Protein AF-A0A9D2R6B0-F1 (afdb_monomer)

InterPro domains:
  IPR007344 GrpB/Dephospho-CoA kinase [PF04229] (3-164)
  IPR007344 GrpB/Dephospho-CoA kinase [PTHR34822] (2-173)
  IPR043519 Nucleotidyltransferase superfamily [G3DSA:3.30.460.10] (1-171)
  IPR043519 Nucleotidyltransferase superfamily [SSF81301] (5-169)
  IPR058598 Glycine zipper-like domain [PF26273] (179-221)

Sequence (227 aa):
MRTIEVVDYRPEWEKMFQEEAKKIQKILGKNCIAIYHIGSTSVKGLAAKPIIDIMPVVRDISLVDAHDPEFRALGYDCRGEFGIPGRRFYAKGGDERTHHIHIFEKSNAAAVNRHLAVRDYLRSHPDTAREYAELKKQLAARYPHDNDGYCDGKEAYMKELEQKALKWQEEQDAQGTILSLGVCLGLCIGAALGMLFDNLAFWLTLGIALGVCFGLGFKRRPPKSGQ

Structure (mmCIF, N/CA/C/O backbone):
data_AF-A0A9D2R6B0-F1
#
_entry.id   AF-A0A9D2R6B0-F1
#
loop_
_atom_site.group_PDB
_atom_site.id
_atom_site.type_symbol
_atom_site.label_atom_id
_atom_site.label_alt_id
_atom_site.label_comp_id
_atom_site.label_asym_id
_atom_site.label_entity_id
_atom_site.label_seq_id
_atom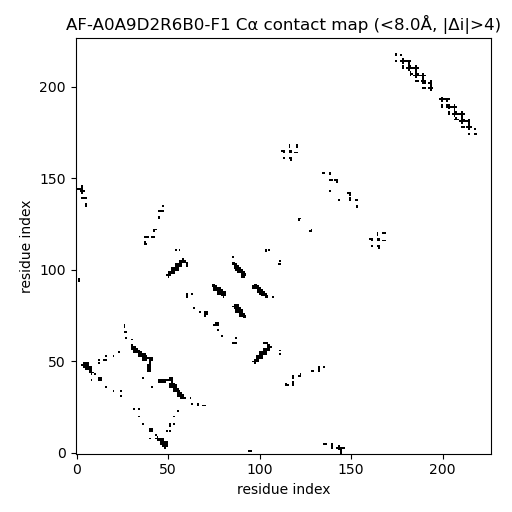_site.pdbx_PDB_ins_code
_atom_site.Cartn_x
_atom_site.Cartn_y
_atom_site.Cartn_z
_atom_site.occupancy
_atom_site.B_iso_or_equiv
_atom_site.auth_seq_id
_atom_site.auth_comp_id
_atom_site.auth_asym_id
_atom_site.auth_atom_id
_atom_site.pdbx_PDB_model_num
ATOM 1 N N . MET A 1 1 ? 12.334 -2.278 -24.811 1.00 63.62 1 MET A N 1
ATOM 2 C CA . MET A 1 1 ? 11.752 -1.047 -24.231 1.00 63.62 1 MET A CA 1
ATOM 3 C C . MET A 1 1 ? 10.384 -1.414 -23.683 1.00 63.62 1 MET A C 1
ATOM 5 O O . MET A 1 1 ? 9.634 -2.073 -24.390 1.00 63.62 1 MET A O 1
ATOM 9 N N . ARG A 1 2 ? 10.097 -1.107 -22.417 1.00 79.50 2 ARG A N 1
ATOM 10 C CA . ARG A 1 2 ? 8.870 -1.555 -21.745 1.00 79.50 2 ARG A CA 1
ATOM 11 C C . ARG A 1 2 ? 7.689 -0.660 -22.131 1.00 79.50 2 ARG A C 1
ATOM 13 O O . ARG A 1 2 ? 7.820 0.557 -22.060 1.00 79.50 2 ARG A O 1
ATOM 20 N N . THR A 1 3 ? 6.544 -1.250 -22.465 1.00 86.12 3 THR A N 1
ATOM 21 C CA . THR A 1 3 ? 5.301 -0.495 -22.688 1.00 86.12 3 THR A CA 1
ATOM 22 C C . THR A 1 3 ? 4.558 -0.258 -21.373 1.00 86.12 3 THR A C 1
ATOM 24 O O . THR A 1 3 ? 4.492 -1.135 -20.507 1.00 86.12 3 THR A O 1
ATOM 27 N N . ILE A 1 4 ? 4.006 0.939 -21.202 1.00 90.50 4 ILE A N 1
ATOM 28 C CA . ILE A 1 4 ? 3.126 1.289 -20.094 1.00 90.50 4 ILE A CA 1
ATOM 29 C C . ILE A 1 4 ? 1.701 0.988 -20.515 1.00 90.50 4 ILE A C 1
ATOM 31 O O . ILE A 1 4 ? 1.108 1.700 -21.315 1.00 90.50 4 ILE A O 1
ATOM 35 N N . GLU A 1 5 ? 1.152 -0.069 -19.935 1.00 92.19 5 GLU A N 1
ATOM 36 C CA . GLU A 1 5 ? -0.224 -0.474 -20.166 1.00 92.19 5 GLU A CA 1
ATOM 37 C C . GLU A 1 5 ? -1.040 -0.288 -18.887 1.00 92.19 5 GLU A C 1
ATOM 39 O O . GLU A 1 5 ? -0.624 -0.696 -17.797 1.00 92.19 5 GLU A O 1
ATOM 44 N N . VAL A 1 6 ? -2.204 0.344 -19.026 1.00 96.19 6 VAL A N 1
ATOM 45 C CA . VAL A 1 6 ? -3.208 0.474 -17.970 1.00 96.19 6 VAL A CA 1
ATOM 46 C C . VAL A 1 6 ? -4.428 -0.309 -18.421 1.00 96.19 6 VAL A C 1
ATOM 48 O O . VAL A 1 6 ? -5.089 0.067 -19.384 1.00 96.19 6 VAL A O 1
ATOM 51 N N . VAL A 1 7 ? -4.708 -1.400 -17.717 1.00 97.06 7 VAL A N 1
ATOM 52 C CA . VAL A 1 7 ? -5.808 -2.315 -18.028 1.00 97.06 7 VAL A CA 1
ATOM 53 C C . VAL A 1 7 ? -6.946 -2.119 -17.040 1.00 97.06 7 VAL A C 1
ATOM 55 O O . VAL A 1 7 ? -6.731 -1.647 -15.918 1.00 97.06 7 VAL A O 1
ATOM 58 N N . ASP A 1 8 ? -8.156 -2.495 -17.443 1.00 98.00 8 ASP A N 1
ATOM 59 C CA . ASP A 1 8 ? -9.297 -2.518 -16.533 1.00 98.00 8 ASP A CA 1
ATOM 60 C C . ASP A 1 8 ? -9.064 -3.491 -15.371 1.00 98.00 8 ASP A C 1
ATOM 62 O O . ASP A 1 8 ? -8.210 -4.382 -15.431 1.00 98.00 8 ASP A O 1
ATOM 66 N N . TYR A 1 9 ? -9.808 -3.281 -14.284 1.00 97.88 9 TYR A N 1
ATOM 67 C CA . TYR A 1 9 ? -9.656 -4.071 -13.070 1.00 97.88 9 TYR A CA 1
ATOM 68 C C . TYR A 1 9 ? -9.830 -5.568 -13.339 1.00 97.88 9 TYR A C 1
ATOM 70 O O . TYR A 1 9 ? -10.790 -5.990 -13.984 1.00 97.88 9 TYR A O 1
ATOM 78 N N . ARG A 1 10 ? -8.921 -6.364 -12.774 1.00 98.19 10 ARG A N 1
ATOM 79 C CA . ARG A 1 10 ? -8.927 -7.823 -12.870 1.00 98.19 10 ARG A CA 1
ATOM 80 C C . ARG A 1 10 ? -9.117 -8.436 -11.479 1.00 98.19 10 ARG A C 1
ATOM 82 O O . ARG A 1 10 ? -8.293 -8.169 -10.599 1.00 98.19 10 ARG A O 1
ATOM 89 N N . PRO A 1 11 ? -10.169 -9.243 -11.237 1.00 97.00 11 PRO A N 1
ATOM 90 C CA . PRO A 1 11 ? -10.408 -9.850 -9.925 1.00 97.00 11 PRO A CA 1
ATOM 91 C C . PRO A 1 11 ? -9.281 -10.802 -9.496 1.00 97.00 11 PRO A C 1
ATOM 93 O O . PRO A 1 11 ? -9.061 -11.004 -8.301 1.00 97.00 11 PRO A O 1
ATOM 96 N N . GLU A 1 12 ? -8.508 -11.337 -10.444 1.00 98.00 12 GLU A N 1
ATOM 97 C CA . GLU A 1 12 ? -7.359 -12.205 -10.179 1.00 98.00 12 GLU A CA 1
ATOM 98 C C . GLU A 1 12 ? -6.265 -11.502 -9.366 1.00 98.00 12 GLU A C 1
ATOM 100 O O . GLU A 1 12 ? -5.511 -12.175 -8.664 1.00 98.00 12 GLU A O 1
ATOM 105 N N . TRP A 1 13 ? -6.193 -10.164 -9.391 1.00 98.50 13 TRP A N 1
ATOM 106 C CA . TRP A 1 13 ? -5.220 -9.400 -8.604 1.00 98.50 13 TRP A CA 1
ATOM 107 C C . TRP A 1 13 ? -5.344 -9.645 -7.102 1.00 98.50 13 TRP A C 1
ATOM 109 O O . TRP A 1 13 ? -4.329 -9.682 -6.408 1.00 98.50 13 TRP A O 1
ATOM 119 N N . GLU A 1 14 ? -6.563 -9.863 -6.599 1.00 98.00 14 GLU A N 1
ATOM 120 C CA . GLU A 1 14 ? -6.778 -10.204 -5.191 1.00 98.00 14 GLU A CA 1
ATOM 121 C C . GLU A 1 14 ? -6.153 -11.570 -4.878 1.00 98.00 14 GLU A C 1
ATOM 123 O O . GLU A 1 14 ? -5.419 -11.711 -3.902 1.00 98.00 14 GLU A O 1
ATOM 128 N N . LYS A 1 15 ? -6.344 -12.563 -5.754 1.00 98.06 15 LYS A N 1
ATOM 129 C CA . LYS A 1 15 ? -5.736 -13.892 -5.603 1.00 98.06 15 LYS A CA 1
ATOM 130 C C . LYS A 1 15 ? -4.207 -13.839 -5.702 1.00 98.06 15 LYS A C 1
ATOM 132 O O . LYS A 1 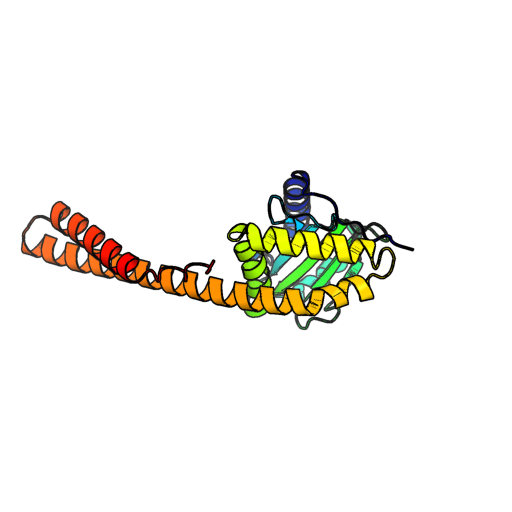15 ? -3.537 -14.422 -4.853 1.00 98.06 15 LYS A O 1
ATOM 137 N N . MET A 1 16 ? -3.663 -13.104 -6.675 1.00 98.25 16 MET A N 1
ATOM 138 C CA . MET A 1 16 ? -2.215 -12.908 -6.836 1.00 98.25 16 MET A CA 1
ATOM 139 C C . MET A 1 16 ? -1.591 -12.286 -5.582 1.00 98.25 16 MET A C 1
ATOM 141 O O . MET A 1 16 ? -0.578 -12.779 -5.088 1.00 98.25 16 MET A O 1
ATOM 145 N N . PHE A 1 17 ? -2.231 -11.254 -5.019 1.00 98.75 17 PHE A N 1
ATOM 146 C CA . PHE A 1 17 ? -1.818 -10.668 -3.745 1.00 98.75 17 PHE A CA 1
ATOM 147 C C . PHE A 1 17 ? -1.805 -11.708 -2.620 1.00 98.75 17 PHE A C 1
ATOM 149 O O . PHE A 1 17 ? -0.798 -11.836 -1.931 1.00 98.75 17 PHE A O 1
ATOM 156 N N . GLN A 1 18 ? -2.891 -12.466 -2.437 1.00 98.62 18 GLN A N 1
ATOM 157 C CA . GLN A 1 18 ? -2.991 -13.441 -1.344 1.00 98.62 18 GLN A CA 1
ATOM 158 C C . GLN A 1 18 ? -1.936 -14.551 -1.452 1.00 98.62 18 GLN A C 1
ATOM 160 O O . GLN A 1 18 ? -1.367 -14.977 -0.445 1.00 98.62 18 GLN A O 1
ATOM 165 N N . GLU A 1 19 ? -1.665 -15.035 -2.663 1.00 98.44 19 GLU A N 1
ATOM 166 C CA . GLU A 1 19 ? -0.642 -16.053 -2.911 1.00 98.44 19 GLU A CA 1
ATOM 167 C C . GLU A 1 19 ? 0.765 -15.533 -2.620 1.00 98.44 19 GLU A C 1
ATOM 169 O O . GLU A 1 19 ? 1.557 -16.223 -1.973 1.00 98.44 19 GLU A O 1
ATOM 174 N N . GLU A 1 20 ? 1.078 -14.314 -3.056 1.00 98.56 20 GLU A N 1
ATOM 175 C CA . GLU A 1 20 ? 2.399 -13.732 -2.850 1.00 98.56 20 GLU A CA 1
ATOM 176 C C . GLU A 1 20 ? 2.603 -13.291 -1.390 1.00 98.56 20 GLU A C 1
ATOM 178 O O . GLU A 1 20 ? 3.657 -13.558 -0.809 1.00 98.56 20 GLU A O 1
ATOM 183 N N . ALA A 1 21 ? 1.573 -12.739 -0.740 1.00 98.69 21 ALA A N 1
ATOM 184 C CA . ALA A 1 21 ? 1.590 -12.373 0.677 1.00 98.69 21 ALA A CA 1
ATOM 185 C C . ALA A 1 21 ? 1.924 -13.572 1.580 1.00 98.69 21 ALA A C 1
ATOM 187 O O . ALA A 1 21 ? 2.713 -13.432 2.513 1.00 98.69 21 ALA A O 1
ATOM 188 N N . LYS A 1 22 ? 1.408 -14.774 1.278 1.00 98.75 22 LYS A N 1
ATOM 189 C CA . LYS A 1 22 ? 1.757 -16.004 2.017 1.00 98.75 22 LYS A CA 1
ATOM 190 C C . LYS A 1 22 ? 3.246 -16.342 1.923 1.00 98.75 22 LYS A C 1
ATOM 192 O O . LYS A 1 22 ? 3.844 -16.749 2.919 1.00 98.75 22 LYS A O 1
ATOM 197 N N . LYS A 1 23 ? 3.857 -16.169 0.747 1.00 98.69 23 LYS A N 1
ATOM 198 C CA . LYS A 1 23 ? 5.295 -16.419 0.546 1.00 98.69 23 LYS A CA 1
ATOM 199 C C . LYS A 1 23 ? 6.134 -15.401 1.318 1.00 98.69 23 LYS A C 1
ATOM 201 O O . LYS A 1 23 ? 7.058 -15.790 2.025 1.00 98.69 23 LYS A O 1
ATOM 206 N N . ILE A 1 24 ? 5.755 -14.125 1.249 1.00 98.69 24 ILE A N 1
ATOM 207 C CA . ILE A 1 24 ? 6.423 -13.029 1.964 1.00 98.69 24 ILE A CA 1
ATOM 208 C C . ILE A 1 24 ? 6.326 -13.228 3.483 1.00 98.69 24 ILE A C 1
ATOM 210 O O . ILE A 1 24 ? 7.330 -13.129 4.185 1.00 98.69 24 ILE A O 1
ATOM 214 N N . GLN A 1 25 ? 5.144 -13.587 3.993 1.00 98.62 25 GLN A N 1
ATOM 215 C CA . GLN A 1 25 ? 4.932 -13.893 5.410 1.00 98.62 25 GLN A CA 1
ATOM 216 C C . GLN A 1 25 ? 5.814 -15.055 5.882 1.00 98.62 25 GLN A C 1
ATOM 218 O O . GLN A 1 25 ? 6.321 -15.019 7.002 1.00 98.62 25 GLN A O 1
ATOM 223 N N . LYS A 1 26 ? 6.001 -16.084 5.045 1.00 98.62 26 LYS A N 1
ATOM 224 C CA . LYS A 1 26 ? 6.869 -17.223 5.366 1.00 98.62 26 LYS A CA 1
ATOM 225 C C . LYS A 1 26 ? 8.333 -16.799 5.495 1.00 98.62 26 LYS A C 1
ATOM 227 O O . LYS A 1 26 ? 8.994 -17.268 6.413 1.00 98.62 26 LYS A O 1
ATOM 232 N N . ILE A 1 27 ? 8.810 -15.923 4.609 1.00 98.56 27 ILE A N 1
ATOM 233 C CA . ILE A 1 27 ? 10.185 -15.404 4.641 1.00 98.56 27 ILE A CA 1
ATOM 234 C C . ILE A 1 27 ? 10.402 -14.531 5.879 1.00 98.56 27 ILE A C 1
ATOM 236 O O . ILE A 1 27 ? 11.298 -14.790 6.668 1.00 98.56 27 ILE A O 1
ATOM 240 N N . LEU A 1 28 ? 9.540 -13.533 6.089 1.00 98.44 28 LEU A N 1
ATOM 241 C CA . LEU A 1 28 ? 9.700 -12.562 7.177 1.00 98.44 28 LEU A CA 1
ATOM 242 C C . LEU A 1 28 ? 9.356 -13.132 8.567 1.00 98.44 28 LEU A C 1
ATOM 244 O O . LEU A 1 28 ? 9.662 -12.520 9.594 1.00 98.44 28 LEU A O 1
ATOM 248 N N . GLY A 1 29 ? 8.678 -14.281 8.623 1.00 98.19 29 GLY A N 1
ATOM 249 C CA . GLY A 1 29 ? 8.393 -15.020 9.849 1.00 98.19 29 GLY A CA 1
ATOM 250 C C . GLY A 1 29 ? 7.745 -14.163 10.941 1.00 98.19 29 GLY A C 1
ATOM 251 O O . GLY A 1 29 ? 6.758 -13.464 10.713 1.00 98.19 29 GLY A O 1
ATOM 252 N N . LYS A 1 30 ? 8.309 -14.217 12.156 1.00 97.88 30 LYS A N 1
ATOM 253 C CA . LYS A 1 30 ? 7.802 -13.485 13.335 1.00 97.88 30 LYS A CA 1
ATOM 254 C C . LYS A 1 30 ? 8.012 -11.968 13.256 1.00 97.88 30 LYS A C 1
ATOM 256 O O . LYS A 1 30 ? 7.359 -11.231 14.006 1.00 97.88 30 LYS A O 1
ATOM 261 N N . ASN A 1 31 ? 8.921 -11.510 12.391 1.00 98.56 31 ASN A N 1
ATOM 262 C CA . ASN A 1 31 ? 9.193 -10.089 12.211 1.00 98.56 31 ASN A CA 1
ATOM 263 C C . ASN A 1 31 ? 8.038 -9.389 11.476 1.00 98.56 31 ASN A C 1
ATOM 265 O O . ASN A 1 31 ? 7.768 -8.221 11.737 1.00 98.56 31 ASN A O 1
ATOM 269 N N . CYS A 1 32 ? 7.304 -10.101 10.617 1.00 98.50 32 CYS A N 1
ATOM 270 C CA . CYS A 1 32 ? 6.136 -9.553 9.933 1.00 98.50 32 CYS A CA 1
ATOM 271 C C . CYS A 1 32 ? 4.927 -9.441 10.875 1.00 98.50 32 CYS A C 1
ATOM 273 O O . CYS A 1 32 ? 4.506 -10.419 11.497 1.00 98.50 32 CYS A O 1
ATOM 275 N N . ILE A 1 33 ? 4.379 -8.231 10.981 1.00 98.12 33 ILE A N 1
ATOM 276 C CA . ILE A 1 33 ? 3.212 -7.894 11.805 1.00 98.12 33 ILE A CA 1
ATOM 277 C C . ILE A 1 33 ? 1.932 -7.962 10.975 1.00 98.12 33 ILE A C 1
ATOM 279 O O . ILE A 1 33 ? 0.912 -8.449 11.453 1.00 98.12 33 ILE A O 1
ATOM 283 N N . ALA A 1 34 ? 1.983 -7.434 9.755 1.00 98.38 34 ALA A N 1
ATOM 284 C CA . ALA A 1 34 ? 0.849 -7.352 8.848 1.00 98.38 34 ALA A CA 1
ATOM 285 C C . ALA A 1 34 ? 1.340 -7.260 7.402 1.00 98.38 34 ALA A C 1
ATOM 287 O O . ALA A 1 34 ? 2.450 -6.795 7.151 1.00 98.38 34 ALA A O 1
ATOM 288 N N . ILE A 1 35 ? 0.496 -7.651 6.449 1.00 98.81 35 ILE A N 1
ATOM 289 C CA . ILE A 1 35 ? 0.748 -7.470 5.018 1.00 98.81 35 ILE A CA 1
ATOM 290 C C . ILE A 1 35 ? -0.508 -6.892 4.383 1.00 98.81 35 ILE A C 1
ATOM 292 O O . ILE A 1 35 ? -1.593 -7.459 4.510 1.00 98.81 35 ILE A O 1
ATOM 296 N N . TYR A 1 36 ? -0.356 -5.775 3.680 1.00 98.81 36 TYR A N 1
ATOM 297 C CA . TYR A 1 36 ? -1.462 -5.084 3.033 1.00 98.81 36 TYR A CA 1
ATOM 298 C C . TYR A 1 36 ? -1.328 -5.108 1.516 1.00 98.81 36 TYR A C 1
ATOM 300 O O . TYR A 1 36 ? -0.251 -4.864 0.974 1.00 98.81 36 TYR A O 1
ATOM 308 N N . HIS A 1 37 ? -2.447 -5.335 0.827 1.00 98.75 37 HIS A N 1
ATOM 309 C CA . HIS A 1 37 ? -2.566 -4.998 -0.589 1.00 98.75 37 HIS A CA 1
ATOM 310 C C . HIS A 1 37 ? -2.761 -3.489 -0.673 1.00 98.75 37 HIS A C 1
ATOM 312 O O . HIS A 1 37 ? -3.706 -2.961 -0.071 1.00 98.75 37 HIS A O 1
ATOM 318 N N . ILE A 1 38 ? -1.848 -2.807 -1.359 1.00 98.62 38 ILE A N 1
ATOM 319 C CA . ILE A 1 38 ? -1.880 -1.359 -1.572 1.00 98.62 38 ILE A CA 1
ATOM 320 C C . ILE A 1 38 ? -1.851 -1.053 -3.075 1.00 98.62 38 ILE A C 1
ATOM 322 O O . ILE A 1 38 ? -1.961 -1.947 -3.913 1.00 98.62 38 ILE A O 1
ATOM 326 N N . GLY A 1 39 ? -1.756 0.229 -3.427 1.00 97.31 39 GLY A N 1
ATOM 327 C CA . GLY A 1 39 ? -1.726 0.658 -4.823 1.00 97.31 39 GLY A CA 1
ATOM 328 C C . GLY A 1 39 ? -3.065 0.459 -5.537 1.00 97.31 39 GLY A C 1
ATOM 329 O O . GLY A 1 39 ? -4.076 0.076 -4.945 1.00 97.31 39 GLY A O 1
ATOM 330 N N . SER A 1 40 ? -3.090 0.749 -6.838 1.00 97.75 40 SER A N 1
ATOM 331 C CA . SER A 1 40 ? -4.347 0.758 -7.601 1.00 97.75 40 SER A CA 1
ATOM 332 C C . SER A 1 40 ? -4.986 -0.628 -7.735 1.00 97.75 40 SER A C 1
ATOM 334 O O . SER A 1 40 ? -6.207 -0.724 -7.730 1.00 97.75 40 SER A O 1
ATOM 336 N N . THR A 1 41 ? -4.186 -1.700 -7.806 1.00 98.50 41 THR A N 1
ATOM 337 C CA . THR A 1 41 ? -4.700 -3.075 -7.967 1.00 98.50 41 THR A CA 1
ATOM 338 C C . THR A 1 41 ? -5.462 -3.583 -6.740 1.00 98.50 41 THR A C 1
ATOM 340 O O . THR A 1 41 ? -6.204 -4.557 -6.839 1.00 98.50 41 THR A O 1
ATOM 343 N N . SER A 1 42 ? -5.338 -2.900 -5.596 1.00 98.31 42 SER A N 1
ATOM 344 C CA . SER A 1 42 ? -6.088 -3.192 -4.368 1.00 98.31 42 SER A CA 1
ATOM 345 C C . SER A 1 42 ? -7.489 -2.563 -4.316 1.00 98.31 42 SER A C 1
ATOM 347 O O . SER A 1 42 ? -8.253 -2.823 -3.378 1.00 98.31 42 SER A O 1
ATOM 349 N N . VAL A 1 43 ? -7.852 -1.734 -5.301 1.00 98.44 43 VAL A N 1
ATOM 350 C CA . VAL A 1 43 ? -9.143 -1.035 -5.374 1.00 98.44 43 VAL A CA 1
ATOM 351 C C . VAL A 1 43 ? -10.015 -1.703 -6.439 1.00 98.44 43 VAL A C 1
ATOM 353 O O . VAL A 1 43 ? -9.691 -1.687 -7.625 1.00 98.44 43 VAL A O 1
ATOM 356 N N . LYS A 1 44 ? -11.133 -2.305 -6.017 1.00 97.62 44 LYS A N 1
ATOM 357 C CA . LYS A 1 44 ? -12.061 -2.996 -6.926 1.00 97.62 44 LYS A CA 1
ATOM 358 C C . LYS A 1 44 ? -12.621 -2.015 -7.959 1.00 97.62 44 LYS A C 1
ATOM 360 O O . LYS A 1 44 ? -13.076 -0.935 -7.597 1.00 97.62 44 LYS A O 1
ATOM 365 N N . GLY A 1 45 ? -12.571 -2.395 -9.235 1.00 96.56 45 GLY A N 1
ATOM 366 C CA . GLY A 1 45 ? -13.038 -1.570 -10.355 1.00 96.56 45 GLY A CA 1
ATOM 367 C C . GLY A 1 45 ? -12.051 -0.504 -10.852 1.00 96.56 45 GLY A C 1
ATOM 368 O O . GLY A 1 45 ? -12.315 0.115 -11.879 1.00 96.56 45 GLY A O 1
ATOM 369 N N . LEU A 1 46 ? -10.903 -0.298 -10.193 1.00 98.00 46 LEU A N 1
ATOM 370 C CA . LEU A 1 46 ? -9.916 0.702 -10.611 1.00 98.00 46 LEU A CA 1
ATOM 371 C C . LEU A 1 46 ? -8.958 0.144 -11.676 1.00 98.00 46 LEU A C 1
ATOM 373 O O . LEU A 1 46 ? -8.183 -0.773 -11.401 1.00 98.00 46 LEU A O 1
ATOM 377 N N . ALA A 1 47 ? -8.954 0.744 -12.870 1.00 98.06 47 ALA A N 1
ATOM 378 C CA . ALA A 1 47 ? -7.979 0.422 -13.915 1.00 98.06 47 ALA A CA 1
ATOM 379 C C . ALA A 1 47 ? -6.545 0.729 -13.449 1.00 98.06 47 ALA A C 1
ATOM 381 O O . ALA A 1 47 ? -6.302 1.743 -12.788 1.00 98.06 47 ALA A O 1
ATOM 382 N N . ALA A 1 48 ? -5.573 -0.120 -13.773 1.00 97.56 48 ALA A N 1
ATOM 383 C CA . ALA A 1 48 ? -4.209 -0.006 -13.263 1.00 97.56 48 ALA A CA 1
ATOM 384 C C . ALA A 1 48 ? -3.174 -0.650 -14.190 1.00 97.56 48 ALA A C 1
ATOM 386 O O . ALA A 1 48 ? -3.500 -1.474 -15.041 1.00 97.56 48 ALA A O 1
ATOM 387 N N . LYS A 1 49 ? -1.895 -0.322 -13.965 1.00 96.00 49 LYS A N 1
ATOM 388 C CA . LYS A 1 49 ? -0.802 -1.189 -14.421 1.00 96.00 49 LYS A CA 1
ATOM 389 C C . LYS A 1 49 ? -0.956 -2.538 -13.703 1.00 96.00 49 LYS A C 1
ATOM 391 O O . LYS A 1 49 ? -1.189 -2.505 -12.492 1.00 96.00 49 LYS A O 1
ATOM 396 N N . PRO A 1 50 ? -0.810 -3.690 -14.381 1.00 96.62 50 PRO A N 1
ATOM 397 C CA . PRO A 1 50 ? -1.004 -5.013 -13.780 1.00 96.62 50 PRO A CA 1
ATOM 398 C C . PRO A 1 50 ? 0.185 -5.412 -12.884 1.00 96.62 50 PRO A C 1
ATOM 400 O O . PRO A 1 50 ? 0.865 -6.405 -13.121 1.00 96.62 50 PRO A O 1
ATOM 403 N N . ILE A 1 51 ? 0.454 -4.599 -11.861 1.00 97.75 51 ILE A N 1
ATOM 404 C CA . ILE A 1 51 ? 1.515 -4.770 -10.871 1.00 97.75 51 ILE A CA 1
ATOM 405 C C . ILE A 1 51 ? 0.856 -4.810 -9.495 1.00 97.75 51 ILE A C 1
ATOM 407 O O . ILE A 1 51 ? 0.109 -3.904 -9.121 1.00 97.75 51 ILE A O 1
ATOM 411 N N . ILE A 1 52 ? 1.118 -5.867 -8.739 1.00 98.62 52 ILE A N 1
ATOM 412 C CA . ILE A 1 52 ? 0.610 -6.021 -7.382 1.00 98.62 52 ILE A CA 1
ATOM 413 C C . ILE A 1 52 ? 1.554 -5.292 -6.425 1.00 98.62 52 ILE A C 1
ATOM 415 O O . ILE A 1 52 ? 2.685 -5.734 -6.220 1.00 98.62 52 ILE A O 1
ATOM 419 N N . ASP A 1 53 ? 1.095 -4.182 -5.846 1.00 98.69 53 ASP A N 1
ATOM 420 C CA . ASP A 1 53 ? 1.833 -3.459 -4.810 1.00 98.69 53 ASP A CA 1
ATOM 421 C C . ASP A 1 53 ? 1.477 -4.034 -3.425 1.00 98.69 53 ASP A C 1
ATOM 423 O O . ASP A 1 53 ? 0.320 -4.049 -2.994 1.00 98.69 53 ASP A O 1
ATOM 427 N N . ILE A 1 54 ? 2.486 -4.528 -2.715 1.00 98.88 54 ILE A N 1
ATOM 428 C CA . ILE A 1 54 ? 2.365 -5.250 -1.447 1.00 98.88 54 ILE A CA 1
ATOM 429 C C . ILE A 1 54 ? 3.117 -4.471 -0.377 1.00 98.88 54 ILE A C 1
ATOM 431 O O . ILE A 1 54 ? 4.260 -4.079 -0.591 1.00 98.88 54 ILE A O 1
ATOM 435 N N . MET A 1 55 ? 2.513 -4.278 0.792 1.00 98.81 55 MET A N 1
ATOM 436 C CA . MET A 1 55 ? 3.143 -3.568 1.904 1.00 98.81 55 MET A CA 1
ATOM 437 C C . MET A 1 55 ? 3.185 -4.425 3.171 1.00 98.81 55 MET A C 1
ATOM 439 O O . MET A 1 55 ? 2.229 -4.413 3.953 1.00 98.81 55 MET A O 1
ATOM 443 N N . PRO A 1 56 ? 4.267 -5.191 3.384 1.00 98.81 56 PRO A N 1
ATOM 444 C CA . PRO A 1 56 ? 4.561 -5.804 4.668 1.00 98.81 56 PRO A CA 1
ATOM 445 C C . PRO A 1 56 ? 4.972 -4.740 5.688 1.00 98.81 56 PRO A C 1
ATOM 447 O O . PRO A 1 56 ? 5.777 -3.856 5.399 1.00 98.81 56 PRO A O 1
ATOM 450 N N . VAL A 1 57 ? 4.443 -4.854 6.900 1.00 98.81 57 VAL A N 1
ATOM 451 C CA . VAL A 1 57 ? 4.842 -4.050 8.055 1.00 98.81 57 VAL A CA 1
ATOM 452 C C . VAL A 1 57 ? 5.593 -4.952 9.019 1.00 98.81 57 VAL A C 1
ATOM 454 O O . VAL A 1 57 ? 5.060 -5.978 9.450 1.00 98.81 57 VAL A O 1
ATOM 457 N N . VAL A 1 58 ? 6.823 -4.578 9.358 1.00 98.81 58 VAL A N 1
ATOM 458 C CA . VAL A 1 58 ? 7.724 -5.378 10.200 1.00 98.81 58 VAL A CA 1
ATOM 459 C C . VAL A 1 58 ? 7.986 -4.720 11.551 1.00 98.81 58 VAL A C 1
ATOM 461 O O . VAL A 1 58 ? 7.758 -3.522 11.722 1.00 98.81 58 VAL A O 1
ATOM 464 N N . ARG A 1 59 ? 8.421 -5.509 12.541 1.00 98.56 59 ARG A N 1
ATOM 465 C CA . ARG A 1 59 ? 8.800 -4.989 13.868 1.00 98.56 59 ARG A CA 1
ATOM 466 C C . ARG A 1 59 ? 10.134 -4.263 13.813 1.00 98.56 59 ARG A C 1
ATOM 468 O O . ARG A 1 59 ? 10.248 -3.222 14.442 1.00 98.56 59 ARG A O 1
ATOM 475 N N . ASP A 1 60 ? 11.079 -4.840 13.078 1.00 98.44 60 ASP A N 1
ATOM 476 C CA . ASP A 1 60 ? 12.444 -4.352 12.924 1.00 98.44 60 ASP A CA 1
ATOM 477 C C . ASP A 1 60 ? 12.842 -4.420 11.444 1.00 98.44 60 ASP A C 1
ATOM 479 O O . ASP A 1 60 ? 12.905 -5.506 10.852 1.00 98.44 60 ASP A O 1
ATOM 483 N N . ILE A 1 61 ? 13.065 -3.263 10.822 1.00 98.38 61 ILE A N 1
ATOM 484 C CA . ILE A 1 61 ? 13.440 -3.184 9.403 1.00 98.38 61 ILE A CA 1
ATOM 485 C C . ILE A 1 61 ? 14.867 -3.678 9.146 1.00 98.38 61 ILE A C 1
ATOM 487 O O . ILE A 1 61 ? 15.150 -4.154 8.049 1.00 98.38 61 ILE A O 1
ATOM 491 N N . SER A 1 62 ? 15.756 -3.627 10.142 1.00 97.50 62 SER A N 1
ATOM 492 C CA . SER A 1 62 ? 17.159 -4.035 9.988 1.00 97.50 62 SER A CA 1
ATOM 493 C C . SER A 1 62 ? 17.318 -5.541 9.761 1.00 97.50 62 SER A C 1
ATOM 495 O O . SER A 1 62 ? 18.271 -5.980 9.123 1.00 97.50 62 SER A O 1
ATOM 497 N N . LEU A 1 63 ? 16.342 -6.337 10.211 1.00 97.94 63 LEU A N 1
ATOM 498 C CA . LEU A 1 63 ? 16.326 -7.791 10.025 1.00 97.94 63 LEU A CA 1
ATOM 499 C C . LEU A 1 63 ? 15.866 -8.219 8.625 1.00 97.94 63 LEU A C 1
ATOM 501 O O . LEU A 1 63 ? 15.963 -9.394 8.282 1.00 97.94 63 LEU A O 1
ATOM 505 N N . VAL A 1 64 ? 15.324 -7.299 7.824 1.00 98.44 64 VAL A N 1
ATOM 506 C CA . VAL A 1 64 ? 14.750 -7.626 6.511 1.00 98.44 64 VAL A CA 1
ATOM 507 C C . VAL A 1 64 ? 15.838 -7.976 5.498 1.00 98.44 64 VAL A C 1
ATOM 509 O O . VAL A 1 64 ? 15.683 -8.945 4.760 1.00 98.44 64 VAL A O 1
ATOM 512 N N . ASP A 1 65 ? 16.961 -7.257 5.521 1.00 97.62 65 ASP A N 1
ATOM 513 C CA . ASP A 1 65 ? 18.051 -7.427 4.549 1.00 97.62 65 ASP A CA 1
ATOM 514 C C . ASP A 1 65 ? 18.726 -8.808 4.660 1.00 97.62 65 ASP A C 1
ATOM 516 O O . ASP A 1 65 ? 19.235 -9.341 3.675 1.00 97.62 65 ASP A O 1
ATOM 520 N N . ALA A 1 66 ? 18.667 -9.441 5.839 1.00 97.69 66 ALA A N 1
ATOM 521 C CA . ALA A 1 66 ? 19.159 -10.804 6.046 1.00 97.69 66 ALA A CA 1
ATOM 522 C C . ALA A 1 66 ? 18.388 -11.855 5.224 1.00 97.69 66 ALA A C 1
ATOM 524 O O . ALA A 1 66 ? 18.928 -12.926 4.960 1.00 97.69 66 ALA A O 1
ATOM 525 N N . HIS A 1 67 ? 17.159 -11.538 4.801 1.00 98.38 67 HIS A N 1
ATOM 526 C CA . HIS A 1 67 ? 16.298 -12.407 3.997 1.00 98.38 67 HIS A CA 1
ATOM 527 C C . HIS A 1 67 ? 16.356 -12.125 2.490 1.00 98.38 67 HIS A C 1
ATOM 529 O O . HIS A 1 67 ? 15.601 -12.708 1.703 1.00 98.38 67 HIS A O 1
ATOM 535 N N . ASP A 1 68 ? 17.231 -11.216 2.060 1.00 98.38 68 ASP A N 1
ATOM 536 C CA . ASP A 1 68 ? 17.440 -10.926 0.647 1.00 98.38 68 ASP A CA 1
ATOM 537 C C . ASP A 1 68 ? 17.698 -12.190 -0.211 1.00 98.38 68 ASP A C 1
ATOM 539 O O . ASP A 1 68 ? 17.151 -12.259 -1.316 1.00 98.38 68 ASP A O 1
ATOM 543 N N . PRO A 1 69 ? 18.487 -13.204 0.221 1.00 98.62 69 PRO A N 1
ATOM 544 C CA . PRO A 1 69 ? 18.663 -14.440 -0.547 1.00 98.62 69 PRO A CA 1
ATOM 545 C C . PRO A 1 69 ? 17.346 -15.178 -0.832 1.00 98.62 69 PRO A C 1
ATOM 547 O O . PRO A 1 69 ? 17.124 -15.632 -1.955 1.00 98.62 69 PRO A O 1
ATOM 550 N N . GLU A 1 70 ? 16.442 -15.260 0.143 1.00 98.62 70 GLU A N 1
ATOM 551 C CA . GLU A 1 70 ? 15.136 -15.904 0.008 1.00 98.62 70 GLU A CA 1
ATOM 552 C C . GLU A 1 70 ? 14.203 -15.109 -0.912 1.00 98.62 70 GLU A C 1
ATOM 554 O O . GLU A 1 70 ? 13.490 -15.695 -1.731 1.00 98.62 70 GLU A O 1
ATOM 559 N N . PHE A 1 71 ? 14.236 -13.774 -0.841 1.00 98.56 71 PHE A N 1
ATOM 560 C CA . PHE A 1 71 ? 13.508 -12.920 -1.782 1.00 98.56 71 PHE A CA 1
ATOM 561 C C . PHE A 1 71 ? 14.047 -13.063 -3.212 1.00 98.56 71 PHE A C 1
ATOM 563 O O . PHE A 1 71 ? 13.259 -13.228 -4.149 1.00 98.56 71 PHE A O 1
ATOM 570 N N . ARG A 1 72 ? 15.371 -13.095 -3.398 1.00 98.38 72 ARG A N 1
ATOM 571 C CA . ARG A 1 72 ? 15.995 -13.352 -4.708 1.00 98.38 72 ARG A CA 1
ATOM 572 C C . ARG A 1 72 ? 15.623 -14.730 -5.253 1.00 98.38 72 ARG A C 1
ATOM 574 O O . ARG A 1 72 ? 15.305 -14.840 -6.435 1.00 98.38 72 ARG A O 1
ATOM 581 N N . ALA A 1 73 ? 15.553 -15.756 -4.402 1.00 98.06 73 ALA A N 1
ATOM 582 C CA . ALA A 1 73 ? 15.082 -17.088 -4.790 1.00 98.06 73 ALA A CA 1
ATOM 583 C C . ALA A 1 73 ? 13.608 -17.097 -5.256 1.00 98.06 73 ALA A C 1
ATOM 585 O O . ALA A 1 73 ? 13.227 -17.929 -6.077 1.00 98.06 73 ALA A O 1
ATOM 586 N N . LEU A 1 74 ? 12.782 -16.150 -4.792 1.00 96.94 74 LEU A N 1
ATOM 587 C CA . LEU A 1 74 ? 11.420 -15.919 -5.301 1.00 96.94 74 LEU A CA 1
ATOM 588 C C . LEU A 1 74 ? 11.355 -15.026 -6.556 1.00 96.94 74 LEU A C 1
ATOM 590 O O . LEU A 1 74 ? 10.251 -14.757 -7.050 1.00 96.94 74 LEU A O 1
ATOM 594 N N . GLY A 1 75 ? 12.502 -14.579 -7.072 1.00 97.62 75 GLY A N 1
ATOM 595 C CA . GLY A 1 75 ? 12.628 -13.750 -8.271 1.00 97.62 75 GLY A CA 1
ATOM 596 C C . GLY A 1 75 ? 12.551 -12.243 -8.020 1.00 97.62 75 GLY A C 1
ATOM 597 O O . GLY A 1 75 ? 12.241 -11.498 -8.952 1.00 97.62 75 GLY A O 1
ATOM 598 N N . TYR A 1 76 ? 12.778 -11.789 -6.783 1.00 98.38 76 TYR A N 1
ATOM 599 C CA . TYR A 1 76 ? 12.853 -10.363 -6.473 1.00 98.38 76 TYR A CA 1
ATOM 600 C C . TYR A 1 76 ? 14.249 -9.788 -6.707 1.00 98.38 76 TYR A C 1
ATOM 602 O O . TYR A 1 76 ? 15.270 -10.379 -6.366 1.00 98.38 76 TYR A O 1
ATOM 610 N N . ASP A 1 77 ? 14.258 -8.575 -7.235 1.00 97.88 77 ASP A N 1
ATOM 611 C CA . ASP A 1 77 ? 15.371 -7.645 -7.222 1.00 97.88 77 ASP A CA 1
ATOM 612 C C . ASP A 1 77 ? 15.273 -6.783 -5.951 1.00 97.88 77 ASP A C 1
ATOM 614 O O . ASP A 1 77 ? 14.318 -6.010 -5.793 1.00 97.88 77 ASP A O 1
ATOM 618 N N . CYS A 1 78 ? 16.223 -6.961 -5.027 1.00 98.00 78 CYS A N 1
ATOM 619 C CA . CYS A 1 78 ? 16.248 -6.285 -3.730 1.00 98.00 78 CYS A CA 1
ATOM 620 C C . CYS A 1 78 ? 16.977 -4.936 -3.824 1.00 98.00 78 CYS A C 1
ATOM 622 O O . CYS A 1 78 ? 18.200 -4.910 -3.939 1.00 98.00 78 CYS A O 1
ATOM 624 N N . ARG A 1 79 ? 16.247 -3.812 -3.755 1.00 97.31 79 ARG A N 1
ATOM 625 C CA . ARG A 1 79 ? 16.781 -2.469 -4.077 1.00 97.31 79 ARG A CA 1
ATOM 626 C C . ARG A 1 79 ? 17.029 -1.558 -2.872 1.00 97.31 79 ARG A C 1
ATOM 628 O O . ARG A 1 79 ? 17.246 -0.359 -3.051 1.00 97.31 79 ARG A O 1
ATOM 635 N N . GLY A 1 80 ? 16.959 -2.088 -1.651 1.00 97.25 80 GLY A N 1
ATOM 636 C CA . GLY A 1 80 ? 17.095 -1.286 -0.432 1.00 97.25 80 GLY A CA 1
ATOM 637 C C . GLY A 1 80 ? 16.028 -0.186 -0.348 1.00 97.25 80 GLY A C 1
ATOM 638 O O . GLY A 1 80 ? 14.867 -0.416 -0.675 1.00 97.25 80 GLY A O 1
ATOM 639 N N . GLU A 1 81 ? 16.403 1.021 0.071 1.00 97.06 81 GLU A N 1
ATOM 640 C CA . GLU A 1 81 ? 15.462 2.142 0.254 1.00 97.06 81 GLU A CA 1
ATOM 641 C C . GLU A 1 81 ? 14.859 2.672 -1.055 1.00 97.06 81 GLU A C 1
ATOM 643 O O . GLU A 1 81 ? 13.669 3.018 -1.127 1.00 97.06 81 GLU A O 1
ATOM 648 N N . PHE A 1 82 ? 15.670 2.700 -2.114 1.00 95.69 82 PHE A N 1
ATOM 649 C CA . PHE A 1 82 ? 15.286 3.138 -3.456 1.00 95.69 82 PHE A CA 1
ATOM 650 C C . PHE A 1 82 ? 14.566 4.506 -3.468 1.00 95.69 82 PHE A C 1
ATOM 652 O O . PHE A 1 82 ? 13.470 4.649 -4.010 1.00 95.69 82 PHE A O 1
ATOM 659 N N . GLY A 1 83 ? 15.155 5.502 -2.797 1.00 91.94 83 GLY A N 1
ATOM 660 C CA . GLY A 1 83 ? 14.658 6.885 -2.765 1.00 91.94 83 GLY A CA 1
ATOM 661 C C . GLY A 1 83 ? 13.615 7.202 -1.686 1.00 91.94 83 GLY A C 1
ATOM 662 O O . GLY A 1 83 ? 13.171 8.343 -1.612 1.00 91.94 83 GLY A O 1
ATOM 663 N N . ILE A 1 84 ? 13.225 6.239 -0.839 1.00 93.75 84 ILE A N 1
ATOM 664 C CA . ILE A 1 84 ? 12.359 6.490 0.327 1.00 93.75 84 ILE A CA 1
ATOM 665 C C . ILE A 1 84 ? 13.064 6.005 1.602 1.00 93.75 84 ILE A C 1
ATOM 667 O O . ILE A 1 84 ? 13.189 4.788 1.773 1.00 93.75 84 ILE A O 1
ATOM 671 N N . PRO A 1 85 ? 13.480 6.917 2.502 1.00 95.25 85 PRO A N 1
ATOM 672 C CA . PRO A 1 85 ? 14.155 6.558 3.748 1.00 95.25 85 PRO A CA 1
ATOM 673 C C . PRO A 1 85 ? 13.351 5.577 4.607 1.00 95.25 85 PRO A C 1
ATOM 675 O O . PRO A 1 85 ? 12.133 5.714 4.756 1.00 95.25 85 PRO A O 1
ATOM 678 N N . GLY A 1 86 ? 14.029 4.579 5.177 1.00 95.06 86 GLY A N 1
ATOM 679 C CA . GLY A 1 86 ? 13.417 3.572 6.048 1.00 95.06 86 GLY A CA 1
ATOM 680 C C . GLY A 1 86 ? 12.528 2.548 5.333 1.00 95.06 86 GLY A C 1
ATOM 681 O O . GLY A 1 86 ? 11.830 1.780 5.997 1.00 95.06 86 GLY A O 1
ATOM 682 N N . ARG A 1 87 ? 12.529 2.521 3.993 1.00 98.31 87 ARG A N 1
ATOM 683 C CA . ARG A 1 87 ? 11.841 1.502 3.186 1.00 98.31 87 ARG A CA 1
ATOM 684 C C . ARG A 1 87 ? 12.789 0.351 2.835 1.00 98.31 87 ARG A C 1
ATOM 686 O O . ARG A 1 87 ? 13.995 0.547 2.706 1.00 98.31 87 ARG A O 1
ATOM 693 N N . ARG A 1 88 ? 12.244 -0.834 2.563 1.00 98.62 88 ARG A N 1
ATOM 694 C CA . ARG A 1 88 ? 12.865 -1.802 1.641 1.00 98.62 88 ARG A CA 1
ATOM 695 C C . ARG A 1 88 ? 11.955 -2.036 0.448 1.00 98.62 88 ARG A C 1
ATOM 697 O O . ARG A 1 88 ? 10.778 -2.351 0.614 1.00 98.62 88 ARG A O 1
ATOM 704 N N . PHE A 1 89 ? 12.477 -1.792 -0.748 1.00 98.62 89 PHE A N 1
ATOM 705 C CA . PHE A 1 89 ? 11.746 -1.880 -2.000 1.00 98.62 89 PHE A CA 1
ATOM 706 C C . PHE A 1 89 ? 12.250 -3.043 -2.837 1.00 98.62 89 PHE A C 1
ATOM 708 O O . PHE A 1 89 ? 13.402 -3.034 -3.275 1.00 98.62 89 PHE A O 1
ATOM 715 N N . TYR A 1 90 ? 11.375 -4.013 -3.090 1.00 98.50 90 TYR A N 1
ATOM 716 C CA . TYR A 1 90 ? 11.692 -5.192 -3.891 1.00 98.50 90 TYR A CA 1
ATOM 717 C C . TYR A 1 90 ? 10.787 -5.259 -5.117 1.00 98.50 90 TYR A C 1
ATOM 719 O O . TYR A 1 90 ? 9.577 -5.065 -5.011 1.00 98.50 90 TYR A O 1
ATOM 727 N N . ALA A 1 91 ? 11.353 -5.550 -6.285 1.00 97.81 91 ALA A N 1
ATOM 728 C CA . ALA A 1 91 ? 10.605 -5.630 -7.540 1.00 97.81 91 ALA A CA 1
ATOM 729 C C . ALA A 1 91 ? 10.774 -7.004 -8.191 1.00 97.81 91 ALA A C 1
ATOM 731 O O . ALA A 1 91 ? 11.862 -7.563 -8.176 1.00 97.81 91 ALA A O 1
ATOM 732 N N . LYS A 1 92 ? 9.718 -7.549 -8.795 1.00 97.12 92 LYS A N 1
ATOM 733 C CA . LYS A 1 92 ? 9.737 -8.869 -9.446 1.00 97.12 92 LYS A CA 1
ATOM 734 C C . LYS A 1 92 ? 9.166 -8.809 -10.854 1.00 97.12 92 LYS A C 1
ATOM 736 O O . LYS A 1 92 ? 8.235 -8.047 -11.113 1.00 97.12 92 LYS A O 1
ATOM 741 N N . GLY A 1 93 ? 9.698 -9.650 -11.744 1.00 92.69 93 GLY A N 1
ATOM 742 C CA . GLY A 1 93 ? 9.228 -9.807 -13.128 1.00 92.69 93 GLY A CA 1
ATOM 743 C C . GLY A 1 93 ? 10.141 -9.213 -14.205 1.00 92.69 93 GLY A C 1
ATOM 744 O O . GLY A 1 93 ? 9.758 -9.193 -15.367 1.00 92.69 93 GLY A O 1
ATOM 745 N N . GLY A 1 94 ? 11.347 -8.743 -13.859 1.00 89.06 94 GLY A N 1
ATOM 746 C CA . GLY A 1 94 ? 12.319 -8.284 -14.860 1.00 89.06 94 GLY A CA 1
ATOM 747 C C . GLY A 1 94 ? 11.768 -7.116 -15.668 1.00 89.06 94 GLY A C 1
ATOM 748 O O . GLY A 1 94 ? 11.517 -6.073 -15.078 1.00 89.06 94 GLY A O 1
ATOM 749 N N . ASP A 1 95 ? 11.548 -7.283 -16.976 1.00 84.12 95 ASP A N 1
ATOM 750 C CA . ASP A 1 95 ? 10.898 -6.259 -17.798 1.00 84.12 95 ASP A CA 1
ATOM 751 C C . ASP A 1 95 ? 9.372 -6.204 -17.677 1.00 84.12 95 ASP A C 1
ATOM 753 O O . ASP A 1 95 ? 8.785 -5.114 -17.638 1.00 84.12 95 ASP A O 1
ATOM 757 N N . GLU A 1 96 ? 8.756 -7.352 -17.429 1.00 87.94 96 GLU A N 1
ATOM 758 C CA . GLU A 1 96 ? 7.329 -7.541 -17.191 1.00 87.94 96 GLU A CA 1
ATOM 759 C C . GLU A 1 96 ? 7.040 -7.499 -15.688 1.00 87.94 96 GLU A C 1
ATOM 761 O O . GLU A 1 96 ? 6.697 -8.503 -15.067 1.00 87.94 96 GLU A O 1
ATOM 766 N N . ARG A 1 97 ? 7.239 -6.331 -15.054 1.00 91.88 97 ARG A N 1
ATOM 767 C CA . ARG A 1 97 ? 7.044 -6.216 -13.593 1.00 91.88 97 ARG A CA 1
ATOM 768 C C . ARG A 1 97 ? 5.651 -6.718 -13.220 1.00 91.88 97 ARG A C 1
ATOM 770 O O . ARG A 1 97 ? 4.666 -6.231 -13.768 1.00 91.88 97 ARG A O 1
ATOM 777 N N . THR A 1 98 ? 5.602 -7.620 -12.248 1.00 96.31 98 THR A N 1
ATOM 778 C CA . THR A 1 98 ? 4.365 -8.229 -11.744 1.00 96.31 98 THR A CA 1
ATOM 779 C C . THR A 1 98 ? 4.087 -7.857 -10.297 1.00 96.31 98 THR A C 1
ATOM 781 O O . THR A 1 98 ? 2.928 -7.714 -9.924 1.00 96.31 98 THR A O 1
ATOM 784 N N . HIS A 1 99 ? 5.128 -7.679 -9.479 1.00 98.44 99 HIS A N 1
ATOM 785 C CA . HIS A 1 99 ? 4.982 -7.388 -8.055 1.00 98.44 99 HIS A CA 1
ATOM 786 C C . HIS A 1 99 ? 5.984 -6.333 -7.609 1.00 98.44 99 HIS A C 1
ATOM 788 O O . HIS A 1 99 ? 7.147 -6.344 -8.027 1.00 98.44 99 HIS A O 1
ATOM 794 N N . HIS A 1 100 ? 5.527 -5.467 -6.717 1.00 98.50 100 HIS A N 1
ATOM 795 C CA . HIS A 1 100 ? 6.337 -4.525 -5.967 1.00 98.50 100 HIS A CA 1
ATOM 796 C C . HIS A 1 100 ? 6.072 -4.732 -4.480 1.00 98.50 100 HIS A C 1
ATOM 798 O O . HIS A 1 100 ? 4.922 -4.792 -4.054 1.00 98.50 100 HIS A O 1
ATOM 804 N N . ILE A 1 101 ? 7.130 -4.821 -3.684 1.00 98.69 101 ILE A N 1
ATOM 805 C CA . ILE A 1 101 ? 7.041 -4.887 -2.230 1.00 98.69 101 ILE A CA 1
ATOM 806 C C . ILE A 1 101 ? 7.587 -3.584 -1.658 1.00 98.69 101 ILE A C 1
ATOM 808 O O . ILE A 1 101 ? 8.691 -3.165 -2.000 1.00 98.69 101 ILE A O 1
ATOM 812 N N . HIS A 1 102 ?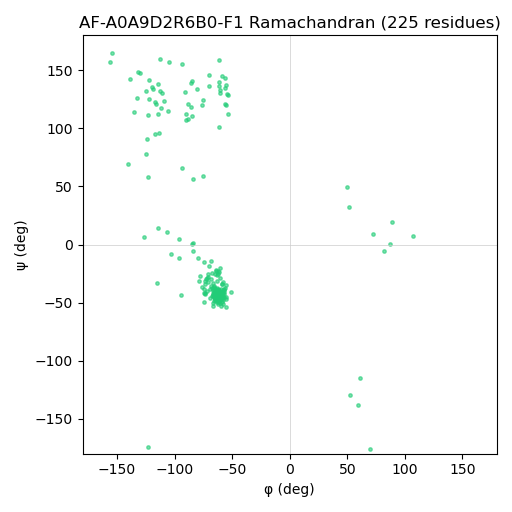 6.821 -2.973 -0.762 1.00 98.62 102 HIS A N 1
ATOM 813 C CA . HIS A 1 102 ? 7.194 -1.811 0.030 1.00 98.62 102 HIS A CA 1
ATOM 814 C C . HIS A 1 102 ? 7.189 -2.205 1.508 1.00 98.62 102 HIS A C 1
ATOM 816 O O . HIS A 1 102 ? 6.140 -2.219 2.141 1.00 98.62 102 HIS A O 1
ATOM 822 N N . ILE A 1 103 ? 8.341 -2.571 2.061 1.00 98.75 103 ILE A N 1
ATOM 823 C CA . ILE A 1 103 ? 8.445 -2.975 3.467 1.00 98.75 103 ILE A CA 1
ATOM 824 C C . ILE A 1 103 ? 8.757 -1.746 4.315 1.00 98.75 103 ILE A C 1
ATOM 826 O O . ILE A 1 103 ? 9.681 -0.996 3.990 1.00 98.75 103 ILE A O 1
ATOM 830 N N . PHE A 1 104 ? 8.009 -1.568 5.402 1.00 98.69 104 PHE A N 1
ATOM 831 C CA . PHE A 1 104 ? 8.227 -0.505 6.382 1.00 98.69 104 PHE A CA 1
ATOM 832 C C . PHE A 1 104 ? 8.222 -1.062 7.804 1.00 98.69 104 PHE A C 1
ATOM 834 O O . PHE A 1 104 ? 7.501 -2.013 8.115 1.00 98.69 104 PHE A O 1
ATOM 841 N N . GLU A 1 105 ? 8.999 -0.440 8.686 1.00 98.56 105 GLU A N 1
ATOM 842 C CA . GLU A 1 105 ? 8.892 -0.693 10.119 1.00 98.56 105 GLU A CA 1
ATOM 843 C C . GLU A 1 105 ? 7.584 -0.124 10.677 1.00 98.56 105 GLU A C 1
ATOM 845 O O . GLU A 1 105 ? 7.136 0.945 10.261 1.00 98.56 105 GLU A O 1
ATOM 850 N N . LYS A 1 106 ? 6.994 -0.789 11.675 1.00 98.06 106 LYS A N 1
ATOM 851 C CA . LYS A 1 106 ? 5.792 -0.310 12.375 1.00 98.06 106 LYS A CA 1
ATOM 852 C C . LYS A 1 106 ? 5.962 1.097 12.959 1.00 98.06 106 LYS A C 1
ATOM 854 O O . LYS A 1 106 ? 4.992 1.848 13.012 1.00 98.06 106 LYS A O 1
ATOM 859 N N . SER A 1 107 ? 7.167 1.433 13.420 1.00 97.62 107 SER A N 1
ATOM 860 C CA . SER A 1 107 ? 7.501 2.755 13.965 1.00 97.62 107 SER A CA 1
ATOM 861 C C . SER A 1 107 ? 7.309 3.871 12.926 1.00 97.62 107 SER A C 1
ATOM 863 O O . SER A 1 107 ? 6.932 4.986 13.282 1.00 97.62 107 SER A O 1
ATOM 865 N N . ASN A 1 108 ? 7.458 3.557 11.634 1.00 97.06 108 ASN A N 1
ATOM 866 C CA . ASN A 1 108 ? 7.209 4.467 10.522 1.00 97.06 108 ASN A CA 1
ATOM 867 C C . ASN A 1 108 ? 5.716 4.494 10.148 1.00 97.06 108 ASN A C 1
ATOM 869 O O . ASN A 1 108 ? 5.310 4.224 9.013 1.00 97.06 108 ASN A O 1
ATOM 873 N N . ALA A 1 109 ? 4.879 4.818 11.136 1.00 95.38 109 ALA A N 1
ATOM 874 C CA . ALA A 1 109 ? 3.428 4.839 10.991 1.00 95.38 109 ALA A CA 1
ATOM 875 C C . ALA A 1 109 ? 2.967 5.809 9.893 1.00 95.38 109 ALA A C 1
ATOM 877 O O . ALA A 1 109 ? 2.016 5.508 9.182 1.00 95.38 109 ALA A O 1
ATOM 878 N N . ALA A 1 110 ? 3.666 6.932 9.696 1.00 95.81 110 ALA A N 1
ATOM 879 C CA . ALA A 1 110 ? 3.351 7.888 8.636 1.00 95.81 110 ALA A CA 1
ATOM 880 C C . ALA A 1 110 ? 3.469 7.260 7.235 1.00 95.81 110 ALA A C 1
ATOM 882 O O . ALA A 1 110 ? 2.549 7.397 6.426 1.00 95.81 110 ALA A O 1
ATOM 883 N N . ALA A 1 111 ? 4.555 6.522 6.958 1.00 95.19 111 ALA A N 1
ATOM 884 C CA . ALA A 1 111 ? 4.740 5.842 5.676 1.00 95.19 111 ALA A CA 1
ATOM 885 C C . ALA A 1 111 ? 3.717 4.720 5.453 1.00 95.19 111 ALA A C 1
ATOM 887 O O . ALA A 1 111 ? 3.229 4.544 4.338 1.00 95.19 111 ALA A O 1
ATOM 888 N N . VAL A 1 112 ? 3.345 3.993 6.507 1.00 97.00 112 VAL A N 1
ATOM 889 C CA . VAL A 1 112 ? 2.295 2.966 6.438 1.00 97.00 112 VAL A CA 1
ATOM 890 C C . VAL A 1 112 ? 0.927 3.607 6.175 1.00 97.00 112 VAL A C 1
ATOM 892 O O . VAL A 1 112 ? 0.216 3.209 5.248 1.00 97.00 112 VAL A O 1
ATOM 895 N N . ASN A 1 113 ? 0.569 4.630 6.952 1.00 96.56 113 ASN A N 1
ATOM 896 C CA . ASN A 1 113 ? -0.756 5.244 6.926 1.00 96.56 113 ASN A CA 1
ATOM 897 C C . ASN A 1 113 ? -1.044 5.939 5.599 1.00 96.56 113 ASN A C 1
ATOM 899 O O . ASN A 1 113 ? -2.127 5.736 5.063 1.00 96.56 113 ASN A O 1
ATOM 903 N N . ARG A 1 114 ? -0.084 6.655 4.996 1.00 96.56 114 ARG A N 1
ATOM 904 C CA . ARG A 1 114 ? -0.301 7.297 3.682 1.00 96.56 114 ARG A CA 1
ATOM 905 C C . ARG A 1 114 ? -0.739 6.309 2.595 1.00 96.56 114 ARG A C 1
ATOM 907 O O . ARG A 1 114 ? -1.601 6.627 1.780 1.00 96.56 114 ARG A O 1
ATOM 914 N N . HIS A 1 115 ? -0.199 5.087 2.596 1.00 97.75 115 HIS A N 1
ATOM 915 C CA . HIS A 1 115 ? -0.570 4.065 1.617 1.00 97.75 115 HIS A CA 1
ATOM 916 C C . HIS A 1 115 ? -1.962 3.484 1.887 1.00 97.75 115 HIS A C 1
ATOM 918 O O . HIS A 1 115 ? -2.737 3.289 0.947 1.00 97.75 115 HIS A O 1
ATOM 924 N N . LEU A 1 116 ? -2.285 3.216 3.157 1.00 98.31 116 LEU A N 1
ATOM 925 C CA . LEU A 1 116 ? -3.603 2.713 3.554 1.00 98.31 116 LEU A CA 1
ATOM 926 C C . LEU A 1 116 ? -4.696 3.759 3.322 1.00 98.31 116 LEU A C 1
ATOM 928 O O . LEU A 1 116 ? -5.724 3.430 2.736 1.00 98.31 116 LEU A O 1
ATOM 932 N N . ALA A 1 117 ? -4.434 5.016 3.686 1.00 98.12 117 ALA A N 1
ATOM 933 C CA . ALA A 1 117 ? -5.339 6.139 3.496 1.00 98.12 117 ALA A CA 1
ATOM 934 C C . ALA A 1 117 ? -5.748 6.269 2.029 1.00 98.12 117 ALA A C 1
ATOM 936 O O . ALA A 1 117 ? -6.935 6.238 1.726 1.00 98.12 117 ALA A O 1
ATOM 937 N N . VAL A 1 118 ? -4.785 6.339 1.098 1.00 98.44 118 VAL A N 1
ATOM 938 C CA . VAL A 1 118 ? -5.084 6.466 -0.342 1.00 98.44 118 VAL A CA 1
ATOM 939 C C . VAL A 1 118 ? -5.930 5.298 -0.844 1.00 98.44 118 VAL A C 1
ATOM 941 O O . VAL A 1 118 ? -6.907 5.506 -1.562 1.00 98.44 118 VAL A O 1
ATOM 944 N N . ARG A 1 119 ? -5.587 4.063 -0.458 1.00 98.50 119 ARG A N 1
ATOM 945 C CA . ARG A 1 119 ? -6.363 2.879 -0.843 1.00 98.50 119 ARG A CA 1
ATOM 946 C C . ARG A 1 119 ? -7.803 2.971 -0.347 1.00 98.50 119 ARG A C 1
ATOM 948 O O . ARG A 1 119 ? -8.733 2.761 -1.124 1.00 98.50 119 ARG A O 1
ATOM 955 N N . ASP A 1 120 ? -7.983 3.220 0.943 1.00 98.44 120 ASP A N 1
ATOM 956 C CA . ASP A 1 120 ? -9.298 3.173 1.581 1.00 98.44 120 ASP A CA 1
ATOM 957 C C . ASP A 1 120 ? -10.159 4.381 1.178 1.00 98.44 120 ASP A C 1
ATOM 959 O O . ASP A 1 120 ? -11.372 4.248 0.991 1.00 98.44 120 ASP A O 1
ATOM 963 N N . TYR A 1 121 ? -9.524 5.519 0.892 1.00 98.50 121 TYR A N 1
ATOM 964 C CA . TYR A 1 121 ? -10.163 6.674 0.275 1.00 98.50 121 TYR A CA 1
ATOM 965 C C . TYR A 1 121 ? -10.694 6.339 -1.122 1.00 98.50 121 TYR A C 1
ATOM 967 O O . TYR A 1 121 ? -11.879 6.514 -1.389 1.00 98.50 121 TYR A O 1
ATOM 975 N N . LEU A 1 122 ? -9.868 5.763 -2.000 1.00 98.31 122 LEU A N 1
ATOM 976 C CA . LEU A 1 122 ? -10.304 5.371 -3.345 1.00 98.31 122 LEU A CA 1
ATOM 977 C C . LEU A 1 122 ? -11.397 4.289 -3.329 1.00 98.31 122 LEU A C 1
ATOM 979 O O . LEU A 1 122 ? -12.263 4.281 -4.199 1.00 98.31 122 LEU A O 1
ATOM 983 N N . ARG A 1 123 ? -11.399 3.391 -2.335 1.00 98.06 123 ARG A N 1
ATOM 984 C CA . ARG A 1 123 ? -12.475 2.398 -2.148 1.00 98.06 123 ARG A CA 1
ATOM 985 C C . ARG A 1 123 ? -13.807 3.024 -1.731 1.00 98.06 123 ARG A C 1
ATOM 987 O O . ARG A 1 123 ? -14.852 2.460 -2.038 1.00 98.06 123 ARG A O 1
ATOM 994 N N . SER A 1 124 ? -13.771 4.151 -1.025 1.00 97.38 124 SER A N 1
ATOM 995 C CA . SER A 1 124 ? -14.960 4.862 -0.538 1.00 97.38 124 SER A CA 1
ATOM 996 C C . SER A 1 124 ? -15.416 6.009 -1.450 1.00 97.38 124 SER A C 1
ATOM 998 O O . SER A 1 124 ? -16.533 6.490 -1.281 1.00 97.38 124 SER A O 1
ATOM 1000 N N . HIS A 1 125 ? -14.603 6.404 -2.439 1.00 98.00 125 HIS A N 1
ATOM 1001 C CA . HIS A 1 125 ? -14.882 7.502 -3.374 1.00 98.00 125 HIS A CA 1
ATOM 1002 C C . HIS A 1 125 ? -14.800 7.025 -4.839 1.00 98.00 125 HIS A C 1
ATOM 1004 O O . HIS A 1 125 ? -13.804 7.286 -5.523 1.00 98.00 125 HIS A O 1
ATOM 1010 N N . PRO A 1 126 ? -15.840 6.334 -5.355 1.00 96.50 126 PRO A N 1
ATOM 1011 C CA . PRO A 1 126 ? -15.836 5.774 -6.709 1.00 96.50 126 PRO A CA 1
ATOM 1012 C C . PRO A 1 126 ? -15.611 6.806 -7.818 1.00 96.50 126 PRO A C 1
ATOM 1014 O O . PRO A 1 126 ? -14.997 6.485 -8.834 1.00 96.50 126 PRO A O 1
ATOM 1017 N N . ASP A 1 127 ? -16.078 8.043 -7.631 1.00 97.12 127 ASP A N 1
ATOM 1018 C CA . ASP A 1 127 ? -15.896 9.113 -8.615 1.00 97.12 127 ASP A CA 1
ATOM 1019 C C . ASP A 1 127 ? -14.430 9.543 -8.715 1.00 97.12 127 ASP A C 1
ATOM 1021 O O . ASP A 1 127 ? -13.876 9.566 -9.813 1.00 97.12 127 ASP A O 1
ATOM 1025 N N . THR A 1 128 ? -13.751 9.739 -7.581 1.00 97.88 128 THR A N 1
ATOM 1026 C CA . THR A 1 128 ? -12.305 10.004 -7.561 1.00 97.88 128 THR A CA 1
ATOM 1027 C C . THR A 1 128 ? -11.507 8.823 -8.116 1.00 97.88 128 THR A C 1
ATOM 1029 O O . THR A 1 128 ? -10.534 9.013 -8.843 1.00 97.88 128 THR A O 1
ATOM 1032 N N . ALA A 1 129 ? -11.924 7.583 -7.835 1.00 97.56 129 ALA A N 1
ATOM 1033 C CA . ALA A 1 129 ? -11.298 6.408 -8.435 1.00 97.56 129 ALA A CA 1
ATOM 1034 C C . ALA A 1 129 ? -11.429 6.403 -9.968 1.00 97.56 129 ALA A C 1
ATOM 1036 O O . ALA A 1 129 ? -10.462 6.073 -10.657 1.00 97.56 129 ALA A O 1
ATOM 1037 N N . ARG A 1 130 ? -12.582 6.818 -10.507 1.00 97.06 130 ARG A N 1
ATOM 1038 C CA . ARG A 1 130 ? -12.808 6.953 -11.953 1.00 97.06 130 ARG A CA 1
ATOM 1039 C C . ARG A 1 130 ? -11.930 8.041 -12.566 1.00 97.06 130 ARG A C 1
ATOM 1041 O O . ARG A 1 130 ? -11.248 7.770 -13.547 1.00 97.06 130 ARG A O 1
ATOM 1048 N N . GLU A 1 131 ? -11.883 9.229 -11.967 1.00 97.62 131 GLU A N 1
ATOM 1049 C CA . GLU A 1 131 ? -11.002 10.323 -12.407 1.00 97.62 131 GLU A CA 1
ATOM 1050 C C . GLU A 1 131 ? -9.535 9.882 -12.449 1.00 97.62 131 GLU A C 1
ATOM 1052 O O . GLU A 1 131 ? -8.831 10.096 -13.438 1.00 97.62 131 GLU A O 1
ATOM 1057 N N . TYR A 1 132 ? -9.085 9.190 -11.401 1.00 98.12 132 TYR A N 1
ATOM 1058 C CA . TYR A 1 132 ? -7.727 8.673 -11.341 1.00 98.12 132 TYR A CA 1
ATOM 1059 C C . TYR A 1 132 ? -7.463 7.585 -12.395 1.00 98.12 132 TYR A C 1
ATOM 1061 O O . TYR A 1 132 ? -6.358 7.499 -12.940 1.00 98.12 132 TYR A O 1
ATOM 1069 N N . ALA A 1 133 ? -8.455 6.743 -12.702 1.00 97.44 133 ALA A N 1
ATOM 1070 C CA . ALA A 1 133 ? -8.370 5.754 -13.775 1.00 97.44 133 ALA A CA 1
ATOM 1071 C C . ALA A 1 133 ? -8.172 6.424 -15.142 1.00 97.44 133 ALA A C 1
ATOM 1073 O O . ALA A 1 133 ? -7.258 6.043 -15.877 1.00 97.44 133 ALA A O 1
ATOM 1074 N N . GLU A 1 134 ? -8.980 7.440 -15.448 1.00 97.56 134 GLU A N 1
ATOM 1075 C CA . GLU A 1 134 ? -8.917 8.177 -16.712 1.00 97.56 134 GLU A CA 1
ATOM 1076 C C . GLU A 1 134 ? -7.585 8.906 -16.879 1.00 97.56 134 GLU A C 1
ATOM 1078 O O . GLU A 1 134 ? -6.944 8.775 -17.923 1.00 97.56 134 GLU A O 1
ATOM 1083 N N . LEU A 1 135 ? -7.095 9.572 -15.827 1.00 97.88 135 LEU A N 1
ATOM 1084 C CA . LEU A 1 135 ? -5.769 10.193 -15.840 1.00 97.88 135 LEU A CA 1
ATOM 1085 C C . LEU A 1 135 ? -4.678 9.173 -16.201 1.00 97.88 135 LEU A C 1
ATOM 1087 O O . LEU A 1 135 ? -3.846 9.426 -17.070 1.00 97.88 135 LEU A O 1
ATOM 1091 N N . LYS A 1 136 ? -4.690 7.990 -15.574 1.00 97.62 136 LYS A N 1
ATOM 1092 C CA . LYS A 1 136 ? -3.702 6.938 -15.861 1.00 97.62 136 LYS A CA 1
ATOM 1093 C C . LYS A 1 136 ? -3.798 6.429 -17.297 1.00 97.62 136 LYS A C 1
ATOM 1095 O O . LYS A 1 136 ? -2.758 6.226 -17.919 1.00 97.62 136 LYS A O 1
ATOM 1100 N N . LYS A 1 137 ? -5.007 6.234 -17.834 1.00 97.38 137 LYS A N 1
ATOM 1101 C CA . LYS A 1 137 ? -5.207 5.814 -19.232 1.00 97.38 137 LYS A CA 1
ATOM 1102 C C . LYS A 1 137 ? -4.673 6.869 -20.207 1.00 97.38 137 LYS A C 1
ATOM 1104 O O . LYS A 1 137 ? -3.921 6.529 -21.117 1.00 97.38 137 LYS A O 1
ATOM 1109 N N . GLN A 1 138 ? -4.972 8.147 -19.968 1.00 97.56 138 GLN A N 1
ATOM 1110 C CA . GLN A 1 138 ? -4.465 9.263 -20.775 1.00 97.56 138 GLN A CA 1
ATOM 1111 C C . GLN A 1 138 ? -2.934 9.358 -20.736 1.00 97.56 138 GLN A C 1
ATOM 1113 O O . GLN A 1 138 ? -2.297 9.504 -21.780 1.00 97.56 138 GLN A O 1
ATOM 1118 N N . LEU A 1 139 ? -2.328 9.235 -19.551 1.00 97.25 139 LEU A N 1
ATOM 1119 C CA . LEU A 1 139 ? -0.872 9.260 -19.394 1.00 97.25 139 LEU A CA 1
ATOM 1120 C C . LEU A 1 139 ? -0.199 8.047 -20.038 1.00 97.25 139 LEU A C 1
ATOM 1122 O O . LEU A 1 139 ? 0.849 8.203 -20.653 1.00 97.25 139 LEU A O 1
ATOM 1126 N N . ALA A 1 140 ? -0.790 6.854 -19.936 1.00 96.06 140 ALA A N 1
ATOM 1127 C CA . ALA A 1 140 ? -0.262 5.657 -20.589 1.00 96.06 140 ALA A CA 1
ATOM 1128 C C . ALA A 1 140 ? -0.283 5.789 -22.121 1.00 96.06 140 ALA A C 1
ATOM 1130 O O . ALA A 1 140 ? 0.680 5.409 -22.778 1.00 96.06 140 ALA A O 1
ATOM 1131 N N . ALA A 1 141 ? -1.336 6.394 -22.681 1.00 95.75 141 ALA A N 1
ATOM 1132 C CA . ALA A 1 141 ? -1.415 6.686 -24.111 1.00 95.75 141 ALA A CA 1
ATOM 1133 C C . ALA A 1 141 ? -0.416 7.771 -24.554 1.00 95.75 141 ALA A C 1
ATOM 1135 O O . ALA A 1 141 ? 0.130 7.692 -25.652 1.00 95.75 141 ALA A O 1
ATOM 1136 N N . ARG A 1 142 ? -0.164 8.781 -23.709 1.00 96.50 142 ARG A N 1
ATOM 1137 C CA . ARG A 1 142 ? 0.780 9.875 -23.997 1.00 96.50 142 ARG A CA 1
ATOM 1138 C C . ARG A 1 142 ? 2.246 9.460 -23.859 1.00 96.50 142 ARG A C 1
ATOM 1140 O O . ARG A 1 142 ? 3.072 9.912 -24.644 1.00 96.50 142 ARG A O 1
ATOM 1147 N N . TYR A 1 143 ? 2.556 8.606 -22.887 1.00 94.94 143 TYR A N 1
ATOM 1148 C CA . TYR A 1 143 ? 3.913 8.178 -22.536 1.00 94.94 143 TYR A CA 1
ATOM 1149 C C . TYR A 1 143 ? 4.055 6.647 -22.606 1.00 94.94 143 TYR A C 1
ATOM 1151 O O . TYR A 1 143 ? 4.413 6.013 -21.614 1.00 94.94 143 TYR A O 1
ATOM 1159 N N . PRO A 1 144 ? 3.796 6.000 -23.758 1.00 93.44 144 PRO A N 1
ATOM 1160 C CA . PRO A 1 144 ? 3.711 4.541 -23.838 1.00 93.44 144 PRO A CA 1
ATOM 1161 C C . PRO A 1 144 ? 5.028 3.831 -23.512 1.00 93.44 144 PRO A C 1
ATOM 1163 O O . PRO A 1 144 ? 5.000 2.677 -23.104 1.00 93.44 144 PRO A O 1
ATOM 1166 N N . HIS A 1 145 ? 6.175 4.498 -23.651 1.00 93.31 145 HIS A N 1
ATOM 1167 C CA . HIS A 1 145 ? 7.496 3.924 -23.370 1.00 93.31 145 HIS A CA 1
ATOM 1168 C C . HIS A 1 145 ? 8.339 4.762 -22.401 1.00 93.31 145 HIS A C 1
ATOM 1170 O O . HIS A 1 145 ? 9.505 4.445 -22.169 1.00 93.31 145 HIS A O 1
ATOM 1176 N N . ASP A 1 146 ? 7.754 5.815 -21.832 1.00 92.88 146 ASP A N 1
ATOM 1177 C CA . ASP A 1 146 ? 8.428 6.758 -20.943 1.00 92.88 146 ASP A CA 1
ATOM 1178 C C . ASP A 1 146 ? 7.837 6.637 -19.534 1.00 92.88 146 ASP A C 1
ATOM 1180 O O . ASP A 1 146 ? 6.767 7.168 -19.219 1.00 92.88 146 ASP A O 1
ATOM 1184 N N . ASN A 1 147 ? 8.501 5.839 -18.689 1.00 90.31 147 ASN A N 1
ATOM 1185 C CA . ASN A 1 147 ? 7.999 5.598 -17.342 1.00 90.31 147 ASN A CA 1
ATOM 1186 C C . ASN A 1 147 ? 8.133 6.809 -16.429 1.00 90.31 147 ASN A C 1
ATOM 1188 O O . ASN A 1 147 ? 7.289 6.939 -15.540 1.00 90.31 147 ASN A O 1
ATOM 1192 N N . ASP A 1 148 ? 9.118 7.664 -16.677 1.00 91.94 148 ASP A N 1
ATOM 1193 C CA . ASP A 1 148 ? 9.350 8.867 -15.891 1.00 91.94 148 ASP A CA 1
ATOM 1194 C C . ASP A 1 148 ? 8.278 9.896 -16.250 1.00 91.94 148 ASP A C 1
ATOM 1196 O O . ASP A 1 148 ? 7.509 10.277 -15.374 1.00 91.94 148 ASP A O 1
ATOM 1200 N N . GLY A 1 149 ? 8.043 10.166 -17.540 1.00 94.25 149 GLY A N 1
ATOM 1201 C CA . GLY A 1 149 ? 6.947 11.037 -17.988 1.00 94.25 149 GLY A CA 1
ATOM 1202 C C . GLY A 1 149 ? 5.558 10.579 -17.519 1.00 94.25 149 GLY A C 1
ATOM 1203 O O . GLY A 1 149 ? 4.736 11.393 -17.087 1.00 94.25 149 GLY A O 1
ATOM 1204 N N . TYR A 1 150 ? 5.291 9.266 -17.503 1.00 94.50 150 TYR A N 1
ATOM 1205 C CA . TYR A 1 150 ? 4.068 8.721 -16.894 1.00 94.50 150 TYR A CA 1
ATOM 1206 C C . TYR A 1 150 ? 3.999 8.955 -15.377 1.00 94.50 150 TYR A C 1
ATOM 1208 O O . TYR A 1 150 ? 2.910 9.157 -14.832 1.00 94.50 150 TYR A O 1
ATOM 1216 N N . CYS A 1 151 ? 5.127 8.850 -14.670 1.00 92.06 151 CYS A N 1
ATOM 1217 C CA . CYS A 1 151 ? 5.173 9.035 -13.223 1.00 92.06 151 CYS A CA 1
ATOM 1218 C C . CYS A 1 151 ? 5.060 10.508 -12.822 1.00 92.06 151 CYS A C 1
ATOM 1220 O O . CYS A 1 151 ? 4.282 10.812 -11.917 1.00 92.06 151 CYS A O 1
ATOM 1222 N N . ASP A 1 152 ? 5.736 11.394 -13.539 1.00 94.62 152 ASP A N 1
ATOM 1223 C CA . ASP A 1 152 ? 5.711 12.839 -13.330 1.00 94.62 152 ASP A CA 1
ATOM 1224 C C . ASP A 1 152 ? 4.318 13.394 -13.642 1.00 94.62 152 ASP A C 1
ATOM 1226 O O . ASP A 1 152 ? 3.730 14.137 -12.854 1.00 94.62 152 ASP A O 1
ATOM 1230 N N . GLY A 1 153 ? 3.703 12.934 -14.739 1.00 94.56 153 GLY A N 1
ATOM 1231 C CA . GLY A 1 153 ? 2.370 13.374 -15.154 1.00 94.56 153 GLY A CA 1
ATOM 1232 C C . GLY A 1 153 ? 1.252 13.081 -14.145 1.00 94.56 153 GLY A C 1
ATOM 1233 O O . GLY A 1 153 ? 0.207 13.728 -14.188 1.00 94.56 153 GLY A O 1
ATOM 1234 N N . LYS A 1 154 ? 1.452 12.133 -13.218 1.00 94.06 154 LYS A N 1
ATOM 1235 C CA . LYS A 1 154 ? 0.497 11.832 -12.134 1.00 94.06 154 LYS A CA 1
ATOM 1236 C C . LYS A 1 154 ? 0.913 12.397 -10.775 1.00 94.06 154 LYS A C 1
ATOM 1238 O O . LYS A 1 154 ? 0.131 12.277 -9.835 1.00 94.06 154 LYS A O 1
ATOM 1243 N N . GLU A 1 155 ? 2.117 12.948 -10.632 1.00 94.31 155 GLU A N 1
ATOM 1244 C CA . GLU A 1 155 ? 2.690 13.293 -9.327 1.00 94.31 155 GLU A CA 1
ATOM 1245 C C . GLU A 1 155 ? 1.828 14.315 -8.577 1.00 94.31 155 GLU A C 1
ATOM 1247 O O . GLU A 1 155 ? 1.429 14.072 -7.436 1.00 94.31 155 GLU A O 1
ATOM 1252 N N . ALA A 1 156 ? 1.466 15.417 -9.243 1.00 96.50 156 ALA A N 1
ATOM 1253 C CA . ALA A 1 156 ? 0.646 16.474 -8.652 1.00 96.50 156 ALA A CA 1
ATOM 1254 C C . ALA A 1 156 ? -0.721 15.949 -8.180 1.00 96.50 156 ALA A C 1
ATOM 1256 O O . ALA A 1 156 ? -1.113 16.185 -7.036 1.00 96.50 156 ALA A O 1
ATOM 1257 N N . TYR A 1 157 ? -1.403 15.166 -9.024 1.00 97.25 157 TYR A N 1
ATOM 1258 C CA . TYR A 1 157 ? -2.683 14.544 -8.675 1.00 97.25 157 TYR A CA 1
ATOM 1259 C C . TYR A 1 157 ? -2.536 13.576 -7.496 1.00 97.25 157 TYR A C 1
ATOM 1261 O O . TYR A 1 157 ? -3.346 13.588 -6.573 1.00 97.25 157 TYR A O 1
ATOM 1269 N N . MET A 1 158 ? -1.487 12.747 -7.491 1.00 96.69 158 MET A N 1
ATOM 1270 C CA . MET A 1 158 ? -1.238 11.802 -6.401 1.00 96.69 158 MET A CA 1
ATOM 1271 C C . MET A 1 158 ? -0.978 12.499 -5.071 1.00 96.69 158 MET A C 1
ATOM 1273 O O . MET A 1 158 ? -1.464 12.030 -4.044 1.00 96.69 158 MET A O 1
ATOM 1277 N N . LYS A 1 159 ? -0.251 13.617 -5.082 1.00 96.69 159 LYS A N 1
ATOM 1278 C CA . LYS A 1 159 ? 0.002 14.416 -3.882 1.00 96.69 159 LYS A CA 1
ATOM 1279 C C . LYS A 1 159 ? -1.292 14.999 -3.312 1.00 96.69 159 LYS A C 1
ATOM 1281 O O . LYS A 1 159 ? -1.515 14.924 -2.107 1.00 96.69 159 LYS A O 1
ATOM 1286 N N . GLU A 1 160 ? -2.158 15.535 -4.168 1.00 97.62 160 GLU A N 1
ATOM 1287 C CA . GLU A 1 160 ? -3.468 16.049 -3.755 1.00 97.62 160 GLU A CA 1
ATOM 1288 C C . GLU A 1 160 ? -4.379 14.929 -3.227 1.00 97.62 160 GLU A C 1
ATOM 1290 O O . GLU A 1 160 ? -5.012 15.074 -2.179 1.00 97.62 160 GLU A O 1
ATOM 1295 N N . LEU A 1 161 ? -4.411 13.787 -3.920 1.00 97.88 161 LEU A N 1
ATOM 1296 C CA . LEU A 1 161 ? -5.161 12.605 -3.503 1.00 97.88 161 LEU A CA 1
ATOM 1297 C C . LEU A 1 161 ? -4.699 12.099 -2.131 1.00 97.88 161 LEU A C 1
ATOM 1299 O O . LEU A 1 161 ? -5.533 11.785 -1.288 1.00 97.88 161 LEU A O 1
ATOM 1303 N N . GLU A 1 162 ? -3.388 12.039 -1.893 1.00 97.69 162 GLU A N 1
ATOM 1304 C CA . GLU A 1 162 ? -2.817 11.634 -0.606 1.00 97.69 162 GLU A CA 1
ATOM 1305 C C . GLU A 1 162 ? -3.239 12.579 0.523 1.00 97.69 162 GLU A C 1
ATOM 1307 O O . GLU A 1 162 ? -3.679 12.117 1.573 1.00 97.69 162 GLU A O 1
ATOM 1312 N N . GLN A 1 163 ? -3.198 13.894 0.295 1.00 97.50 163 GLN A N 1
ATOM 1313 C CA . GLN A 1 163 ? -3.655 14.881 1.278 1.00 97.50 163 GLN A CA 1
ATOM 1314 C C . GLN A 1 163 ? -5.149 14.741 1.592 1.00 97.50 163 GLN A C 1
ATOM 1316 O O . GLN A 1 163 ? -5.538 14.735 2.762 1.00 97.50 163 GLN A O 1
ATOM 1321 N N . LYS A 1 164 ? -5.991 14.590 0.559 1.00 97.69 164 LYS A N 1
ATOM 1322 C CA . LYS A 1 164 ? -7.433 14.341 0.718 1.00 97.69 164 LYS A CA 1
ATOM 1323 C C . LYS A 1 164 ? -7.690 13.061 1.510 1.00 97.69 164 LYS A C 1
ATOM 1325 O O . LYS A 1 164 ? -8.512 13.064 2.423 1.00 97.69 164 LYS A O 1
ATOM 1330 N N . ALA A 1 165 ? -6.965 11.996 1.184 1.00 98.06 165 ALA A N 1
ATOM 1331 C CA . ALA A 1 165 ? -7.107 10.695 1.815 1.00 98.06 165 ALA A CA 1
ATOM 1332 C C . ALA A 1 165 ? -6.693 10.702 3.292 1.00 98.06 165 ALA A C 1
ATOM 1334 O O . ALA A 1 165 ? -7.418 10.159 4.122 1.00 98.06 165 ALA A O 1
ATOM 1335 N N . LEU A 1 166 ? -5.566 11.339 3.627 1.00 97.19 166 LEU A N 1
ATOM 1336 C CA . LEU A 1 166 ? -5.100 11.480 5.009 1.00 97.19 166 LEU A CA 1
ATOM 1337 C C . LEU A 1 166 ? -6.091 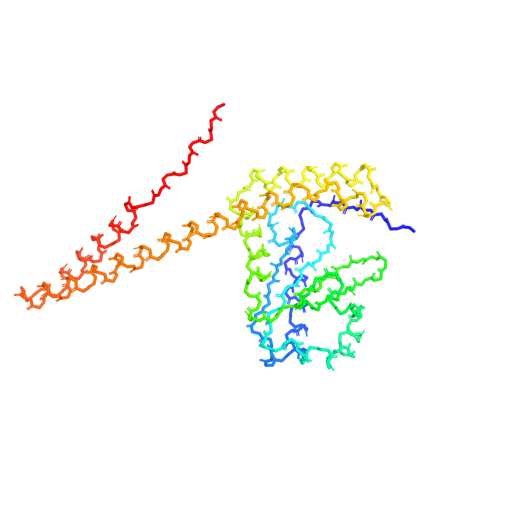12.288 5.848 1.00 97.19 166 LEU A C 1
ATOM 1339 O O . LEU A 1 166 ? -6.509 11.832 6.907 1.00 97.19 166 LEU A O 1
ATOM 1343 N N . LYS A 1 167 ? -6.552 13.435 5.334 1.00 96.69 167 LYS A N 1
ATOM 1344 C CA . LYS A 1 167 ? -7.560 14.247 6.024 1.00 96.69 167 LYS A CA 1
ATOM 1345 C C . LYS A 1 167 ? -8.867 13.479 6.237 1.00 96.69 167 LYS A C 1
ATOM 1347 O O . LYS A 1 167 ? -9.450 13.528 7.314 1.00 96.69 167 LYS A O 1
ATOM 1352 N N . TRP A 1 168 ? -9.327 12.752 5.219 1.00 96.12 168 TRP A N 1
ATOM 1353 C CA . TRP A 1 168 ? -10.514 11.907 5.334 1.00 96.12 168 TRP A CA 1
ATOM 1354 C C . TRP A 1 168 ? -10.338 10.817 6.398 1.00 96.12 168 TRP A C 1
ATOM 1356 O O . TRP A 1 168 ? -11.261 10.585 7.176 1.00 96.12 168 TRP A O 1
ATOM 1366 N N . GLN A 1 169 ? -9.166 10.180 6.465 1.00 94.50 169 GLN A N 1
ATOM 1367 C CA . GLN A 1 169 ? -8.859 9.177 7.484 1.00 94.50 169 GLN A CA 1
ATOM 1368 C C . GLN A 1 169 ? -8.877 9.782 8.895 1.00 94.50 169 GLN A C 1
ATOM 1370 O O . GLN A 1 169 ? -9.536 9.232 9.771 1.00 94.50 169 GLN A O 1
ATOM 1375 N N . GLU A 1 170 ? -8.243 10.940 9.100 1.00 92.00 170 GLU A N 1
ATOM 1376 C CA . GLU A 1 170 ? -8.274 11.665 10.380 1.00 92.00 170 GLU A CA 1
ATOM 1377 C C . GLU A 1 170 ? -9.711 11.994 10.819 1.00 92.00 170 GLU A C 1
ATOM 1379 O O . GLU A 1 170 ? -10.065 11.840 11.990 1.00 92.00 170 GLU A O 1
ATOM 1384 N N . GLU A 1 171 ? -10.569 12.402 9.879 1.00 90.56 171 GLU A N 1
ATOM 1385 C CA . GLU A 1 171 ? -11.989 12.655 10.143 1.00 90.56 171 GLU A CA 1
ATOM 1386 C C . GLU A 1 171 ? -12.743 11.371 10.538 1.00 90.56 171 GLU A C 1
ATOM 1388 O O . GLU A 1 171 ? -13.581 11.414 11.445 1.00 90.56 171 GLU A O 1
ATOM 1393 N N . GLN A 1 172 ? -12.442 10.224 9.911 1.00 87.12 172 GLN A N 1
ATOM 1394 C CA . GLN A 1 172 ? -13.021 8.932 10.306 1.00 87.12 172 GLN A CA 1
ATOM 1395 C C . GLN A 1 172 ? -12.550 8.489 11.698 1.00 87.12 172 GLN A C 1
ATOM 1397 O O . GLN A 1 172 ? -13.371 8.050 12.506 1.00 87.12 172 GLN A O 1
ATOM 1402 N N . ASP A 1 173 ? -11.261 8.640 12.004 1.00 87.06 173 ASP A N 1
ATOM 1403 C CA . ASP A 1 173 ? -10.674 8.240 13.287 1.00 87.06 173 ASP A CA 1
ATOM 1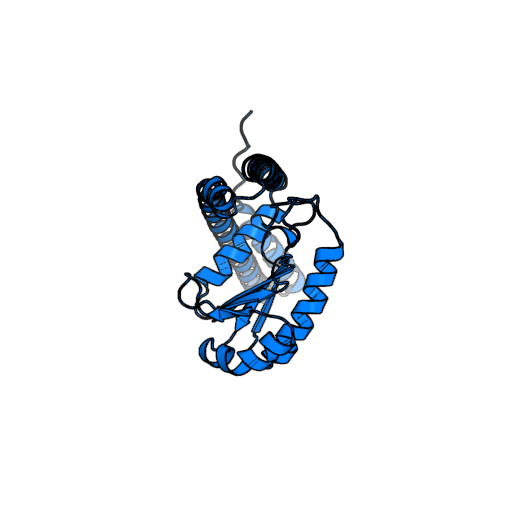404 C C . ASP A 1 173 ? -11.211 9.097 14.443 1.00 87.06 173 ASP A C 1
ATOM 1406 O O . ASP A 1 173 ? -11.588 8.579 15.504 1.00 87.06 173 ASP A O 1
ATOM 1410 N N . ALA A 1 174 ? -11.334 10.411 14.227 1.00 85.81 174 ALA A N 1
ATOM 1411 C CA . ALA A 1 174 ? -11.960 11.321 15.181 1.00 85.81 174 ALA A CA 1
ATOM 1412 C C . ALA A 1 174 ? -13.424 10.936 15.439 1.00 85.81 174 ALA A C 1
ATOM 1414 O O . ALA A 1 174 ? -13.867 10.872 16.589 1.00 85.81 174 ALA A O 1
ATOM 1415 N N . GLN A 1 175 ? -14.172 10.611 14.382 1.00 79.81 175 GLN A N 1
ATOM 1416 C CA . GLN A 1 175 ? -15.564 10.189 14.503 1.00 79.81 175 GLN A CA 1
ATOM 1417 C C . GLN A 1 175 ? -15.705 8.850 15.245 1.00 79.81 175 GLN A C 1
ATOM 1419 O O . GLN A 1 175 ? -16.591 8.709 16.092 1.00 79.81 175 GLN A O 1
ATOM 1424 N N . GLY A 1 176 ? -14.831 7.879 14.964 1.00 84.44 176 GLY A N 1
ATOM 1425 C CA . GLY A 1 176 ? -14.790 6.598 15.672 1.00 84.44 176 GLY A CA 1
ATOM 1426 C C . GLY A 1 176 ? -14.475 6.769 17.160 1.00 84.44 176 GLY A C 1
ATOM 1427 O O . GLY A 1 176 ? -15.099 6.129 18.010 1.00 84.44 176 GLY A O 1
ATOM 1428 N N . THR A 1 177 ? -13.577 7.700 17.486 1.00 86.44 177 THR A N 1
ATOM 1429 C CA . THR A 1 177 ? -13.231 8.049 18.870 1.00 86.44 177 THR A CA 1
ATOM 1430 C C . THR A 1 177 ? -14.419 8.670 19.607 1.00 86.44 177 THR A C 1
ATOM 1432 O O . THR A 1 177 ? -14.759 8.223 20.702 1.00 86.44 177 THR A O 1
ATOM 1435 N N . ILE A 1 178 ? -15.104 9.646 19.001 1.00 87.81 178 ILE A N 1
ATOM 1436 C CA . ILE A 1 178 ? -16.288 10.292 19.595 1.00 87.81 178 ILE A CA 1
ATOM 1437 C C . ILE A 1 178 ? -17.414 9.277 19.825 1.00 87.81 178 ILE A C 1
ATOM 1439 O O . ILE A 1 178 ? -18.032 9.275 20.890 1.00 87.81 178 ILE A O 1
ATOM 1443 N N . LEU A 1 179 ? -17.659 8.385 18.860 1.00 87.75 179 LEU A N 1
ATOM 1444 C CA . LEU A 1 179 ? -18.653 7.325 19.012 1.00 87.75 179 LEU A CA 1
ATOM 1445 C C . LEU A 1 179 ? -18.303 6.383 20.170 1.00 87.75 179 LEU A C 1
ATOM 1447 O O . LEU A 1 179 ? -19.167 6.079 20.991 1.00 87.75 179 LEU A O 1
ATOM 1451 N N . SER A 1 180 ? -17.038 5.971 20.267 1.00 88.25 180 SER A N 1
ATOM 1452 C CA . SER A 1 180 ? -16.555 5.099 21.345 1.00 88.25 180 SER A CA 1
ATOM 1453 C C . SER A 1 180 ? -16.712 5.759 22.716 1.00 88.25 180 SER A C 1
ATOM 1455 O O . SER A 1 180 ? -17.215 5.134 23.648 1.00 88.25 180 SER A O 1
ATOM 1457 N N . LEU A 1 181 ? -16.362 7.044 22.834 1.00 90.19 181 LEU A N 1
ATOM 1458 C CA . LEU A 1 181 ? -16.562 7.820 24.060 1.00 90.19 181 LEU A CA 1
ATOM 1459 C C . LEU A 1 181 ? -18.044 7.945 24.427 1.00 90.19 181 LEU A C 1
ATOM 1461 O O . LEU A 1 181 ? -18.395 7.756 25.591 1.00 90.19 181 LEU A O 1
ATOM 1465 N N . GLY A 1 182 ? -18.913 8.213 23.448 1.00 90.38 182 GLY A N 1
ATOM 1466 C CA . GLY A 1 182 ? -20.360 8.277 23.649 1.00 90.38 182 GLY A CA 1
ATOM 1467 C C . GLY A 1 182 ? -20.919 6.969 24.208 1.00 90.38 182 GLY A C 1
ATOM 1468 O O . GLY A 1 182 ? -21.629 6.985 25.212 1.00 90.38 182 GLY A O 1
ATOM 1469 N N . VAL A 1 183 ? -20.541 5.828 23.623 1.00 91.94 183 VAL A N 1
ATOM 1470 C CA . VAL A 1 183 ? -20.949 4.498 24.107 1.00 91.94 183 VAL A CA 1
ATOM 1471 C C . VAL A 1 183 ? -20.422 4.225 25.519 1.00 91.94 183 VAL A C 1
ATOM 1473 O O . VAL A 1 183 ? -21.193 3.778 26.366 1.00 91.94 183 VAL A O 1
ATOM 1476 N N . CYS A 1 184 ? -19.152 4.530 25.808 1.00 93.31 184 CYS A N 1
ATOM 1477 C CA . CYS A 1 184 ? -18.576 4.353 27.145 1.00 93.31 184 CYS A CA 1
ATOM 1478 C C . CYS A 1 184 ? -19.297 5.198 28.206 1.00 93.31 184 CYS A C 1
ATOM 1480 O O . CYS A 1 184 ? -19.655 4.682 29.262 1.00 93.31 184 CYS A O 1
ATOM 1482 N N . LEU A 1 185 ? -19.559 6.478 27.920 1.00 93.62 185 LEU A N 1
ATOM 1483 C CA . LEU A 1 185 ? -20.319 7.356 28.815 1.00 93.62 185 LEU A CA 1
ATOM 1484 C C . LEU A 1 185 ? -21.740 6.830 29.032 1.00 93.62 185 LEU A C 1
ATOM 1486 O O . LEU A 1 185 ? -22.204 6.760 30.169 1.00 93.62 185 LEU A O 1
ATOM 1490 N N . GLY A 1 186 ? -22.400 6.405 27.953 1.00 93.88 186 GLY A N 1
ATOM 1491 C CA . GLY A 1 186 ? -23.720 5.789 27.997 1.00 93.88 186 GLY A CA 1
ATOM 1492 C C . GLY A 1 186 ? -23.770 4.543 28.882 1.00 93.88 186 GLY A C 1
ATOM 1493 O O . GLY A 1 186 ? -24.663 4.420 29.718 1.00 93.88 186 GLY A O 1
ATOM 1494 N N . LEU A 1 187 ? -22.780 3.653 28.756 1.00 95.75 187 LEU A N 1
ATOM 1495 C CA . LEU A 1 187 ? -22.634 2.465 29.599 1.00 95.75 187 LEU A CA 1
ATOM 1496 C C . LEU A 1 187 ? -22.443 2.825 31.077 1.00 95.75 187 LEU A C 1
ATOM 1498 O O . LEU A 1 187 ? -23.141 2.274 31.925 1.00 95.75 187 LEU A O 1
ATOM 1502 N N . CYS A 1 188 ? -21.541 3.759 31.393 1.00 95.69 188 CYS A N 1
ATOM 1503 C CA . CYS A 1 188 ? -21.275 4.173 32.773 1.00 95.69 188 CYS A CA 1
ATOM 1504 C C . CYS A 1 188 ? -22.513 4.789 33.439 1.00 95.69 188 CYS A C 1
ATOM 1506 O O . CYS A 1 188 ? -22.863 4.416 34.559 1.00 95.69 188 CYS A O 1
ATOM 1508 N N . ILE A 1 189 ? -23.196 5.702 32.741 1.00 95.31 189 ILE A N 1
ATOM 1509 C CA . ILE A 1 189 ? -24.416 6.349 33.242 1.00 95.31 189 ILE A CA 1
ATOM 1510 C C . ILE A 1 189 ? -25.535 5.315 33.399 1.00 95.31 189 ILE A C 1
ATOM 1512 O O . ILE A 1 189 ? -26.190 5.269 34.438 1.00 95.31 189 ILE A O 1
ATOM 1516 N N . GLY A 1 190 ? -25.725 4.453 32.397 1.00 95.00 190 GLY A N 1
ATOM 1517 C CA . GLY A 1 190 ? -26.733 3.397 32.432 1.00 95.00 190 GLY A CA 1
ATOM 1518 C C . GLY A 1 190 ? -26.515 2.402 33.572 1.00 95.00 190 GLY A C 1
ATOM 1519 O O . GLY A 1 190 ? -27.468 2.032 34.251 1.00 95.00 190 GLY A O 1
ATOM 1520 N N . ALA A 1 191 ? -25.265 2.018 33.842 1.00 95.56 191 ALA A N 1
ATOM 1521 C CA . ALA A 1 191 ? -24.926 1.152 34.969 1.00 95.56 191 ALA A CA 1
ATOM 1522 C C . ALA A 1 191 ? -25.203 1.835 36.317 1.00 95.56 191 ALA A C 1
ATOM 1524 O O . ALA A 1 191 ? -25.815 1.229 37.196 1.00 95.56 191 ALA A O 1
ATOM 1525 N N . ALA A 1 192 ? -24.800 3.102 36.474 1.00 95.56 192 ALA A N 1
ATOM 1526 C CA . ALA A 1 192 ? -25.019 3.864 37.702 1.00 95.56 192 ALA A CA 1
ATOM 1527 C C . ALA A 1 192 ? -26.513 4.029 38.020 1.00 95.56 192 ALA A C 1
ATOM 1529 O O . ALA A 1 192 ? -26.944 3.724 39.131 1.00 95.56 192 ALA A O 1
ATOM 1530 N N . LEU A 1 193 ? -27.318 4.445 37.036 1.00 95.75 193 LEU A N 1
ATOM 1531 C CA . LEU A 1 193 ? -28.773 4.564 37.188 1.00 95.75 193 LEU A CA 1
ATOM 1532 C C . LEU A 1 193 ? -29.431 3.194 37.399 1.00 95.75 193 LEU A C 1
ATOM 1534 O O . LEU A 1 193 ? -30.338 3.060 38.214 1.00 95.75 193 LEU A O 1
ATOM 1538 N N . GLY A 1 194 ? -28.928 2.162 36.723 1.00 94.69 194 GLY A N 1
ATOM 1539 C CA . GLY A 1 194 ? -29.365 0.782 36.896 1.00 94.69 194 GLY A CA 1
ATOM 1540 C C . GLY A 1 194 ? -29.237 0.274 38.329 1.00 94.69 194 GLY A C 1
ATOM 1541 O O . GLY A 1 194 ? -30.166 -0.362 38.820 1.00 94.69 194 GLY A O 1
ATOM 1542 N N . MET A 1 195 ? -28.120 0.588 38.991 1.00 95.06 195 MET A N 1
ATOM 1543 C CA . MET A 1 195 ? -27.888 0.274 40.407 1.00 95.06 195 MET A CA 1
ATOM 1544 C C . MET A 1 195 ? -28.703 1.160 41.359 1.00 95.06 195 MET A C 1
ATOM 1546 O O . MET A 1 195 ? -29.064 0.708 42.434 1.00 95.06 195 MET A O 1
ATOM 1550 N N . LEU A 1 196 ? -28.987 2.412 40.986 1.00 96.50 196 LEU A N 1
ATOM 1551 C CA . LEU A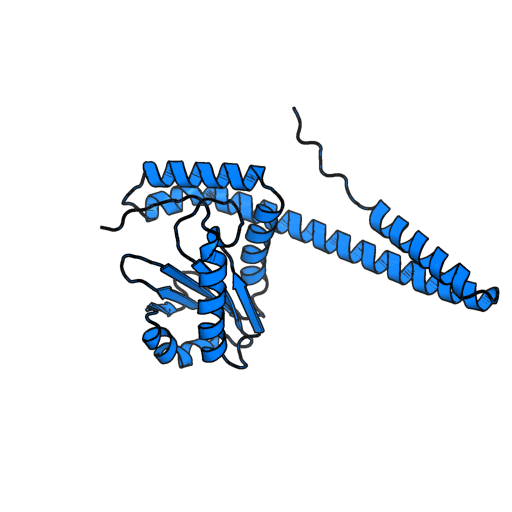 1 196 ? -29.776 3.343 41.808 1.00 96.50 196 LEU A CA 1
ATOM 1552 C C . LEU A 1 196 ? -31.275 3.017 41.823 1.00 96.50 196 LEU A C 1
ATOM 1554 O O . LEU A 1 196 ? -31.944 3.273 42.818 1.00 96.50 196 LEU A O 1
ATOM 1558 N N . PHE A 1 197 ? -31.805 2.507 40.711 1.00 96.31 197 PHE A N 1
ATOM 1559 C CA . PHE A 1 197 ? -33.240 2.280 40.509 1.00 96.31 197 PHE A CA 1
ATOM 1560 C C . PHE A 1 197 ? -33.611 0.793 40.383 1.00 96.31 197 PHE A C 1
ATOM 1562 O O . PHE A 1 197 ? -34.702 0.486 39.905 1.00 96.31 197 PHE A O 1
ATOM 1569 N N . ASP A 1 198 ? -32.703 -0.120 40.745 1.00 94.31 198 ASP A N 1
ATOM 1570 C CA . ASP A 1 198 ? -32.893 -1.580 40.722 1.00 94.31 198 ASP A CA 1
ATOM 1571 C C . ASP A 1 198 ? -33.421 -2.145 39.385 1.00 94.31 198 ASP A C 1
ATOM 1573 O O . ASP A 1 198 ? -34.134 -3.147 39.331 1.00 94.31 198 ASP A O 1
ATOM 1577 N N . ASN A 1 199 ? -33.056 -1.514 38.263 1.00 95.19 199 ASN A N 1
ATOM 1578 C CA . ASN A 1 199 ? -33.429 -1.972 36.921 1.00 95.19 199 ASN A CA 1
ATOM 1579 C C . ASN A 1 199 ? -32.275 -1.808 35.929 1.00 95.19 199 ASN A C 1
ATOM 1581 O O . ASN A 1 199 ? -32.293 -0.985 35.010 1.00 95.19 199 ASN A O 1
ATOM 1585 N N . LEU A 1 200 ? -31.243 -2.620 36.132 1.00 94.06 200 LEU A N 1
ATOM 1586 C CA . LEU A 1 200 ? -30.006 -2.546 35.365 1.00 94.06 200 LEU A CA 1
ATOM 1587 C C . LEU A 1 200 ? -30.218 -2.724 33.854 1.00 94.06 200 LEU A C 1
ATOM 1589 O O . LEU A 1 200 ? -29.603 -2.015 33.061 1.00 94.06 200 LEU A O 1
ATOM 1593 N N . ALA A 1 201 ? -31.110 -3.630 33.446 1.00 93.81 201 ALA A N 1
ATOM 1594 C CA . ALA A 1 201 ? -31.354 -3.920 32.034 1.00 93.81 201 ALA A CA 1
ATOM 1595 C C . ALA A 1 201 ? -31.924 -2.706 31.280 1.00 93.81 201 ALA A C 1
ATOM 1597 O O . ALA A 1 201 ? -31.421 -2.337 30.214 1.00 93.81 201 ALA A O 1
ATOM 1598 N N . PHE A 1 202 ? -32.941 -2.050 31.845 1.00 96.06 202 PHE A N 1
ATOM 1599 C CA . PHE A 1 202 ? -33.537 -0.867 31.229 1.00 96.06 202 PHE A CA 1
ATOM 1600 C C . PHE A 1 202 ? -32.528 0.284 31.132 1.00 96.06 202 PHE A C 1
ATOM 1602 O O . PHE A 1 202 ? -32.322 0.847 30.058 1.00 96.06 202 PHE A O 1
ATOM 1609 N N . TRP A 1 203 ? -31.841 0.602 32.229 1.00 96.81 203 TRP A N 1
ATOM 1610 C CA . TRP A 1 203 ? -30.945 1.757 32.258 1.00 96.81 203 TRP A CA 1
ATOM 1611 C C . TRP A 1 203 ? -29.673 1.560 31.430 1.00 96.81 203 TRP A C 1
ATOM 1613 O O . TRP A 1 203 ? -29.215 2.516 30.806 1.00 96.81 203 TRP A O 1
ATOM 1623 N N . LEU A 1 204 ? -29.141 0.337 31.326 1.00 94.31 204 LEU A N 1
ATOM 1624 C CA . LEU A 1 204 ? -28.034 0.042 30.409 1.00 94.31 204 LEU A CA 1
ATOM 1625 C C . LEU A 1 204 ? -28.437 0.219 28.945 1.00 94.31 204 LEU A C 1
ATOM 1627 O O . LEU A 1 204 ? -27.712 0.864 28.189 1.00 94.31 204 LEU A O 1
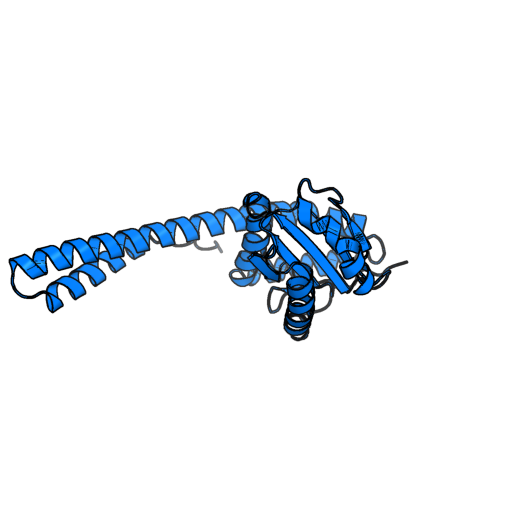ATOM 1631 N N . THR A 1 205 ? -29.587 -0.326 28.537 1.00 94.62 205 THR A N 1
ATOM 1632 C CA . THR A 1 205 ? -30.051 -0.200 27.143 1.00 94.62 205 THR A CA 1
ATOM 1633 C C . THR A 1 205 ? -30.315 1.258 26.772 1.00 94.62 205 THR A C 1
ATOM 1635 O O . THR A 1 205 ? -29.863 1.711 25.719 1.00 94.62 205 THR A O 1
ATOM 1638 N N . LEU A 1 206 ? -30.955 2.019 27.665 1.00 95.25 206 LEU A N 1
ATOM 1639 C CA . LEU A 1 206 ? -31.184 3.450 27.481 1.00 95.25 206 LEU A CA 1
ATOM 1640 C C . LEU A 1 206 ? -29.870 4.242 27.446 1.00 95.25 206 LEU A C 1
ATOM 1642 O O . LEU A 1 206 ? -29.685 5.089 26.574 1.00 95.25 206 LEU A O 1
ATOM 1646 N N . GLY A 1 207 ? -28.939 3.943 28.354 1.00 93.62 207 GLY A N 1
ATOM 1647 C CA . GLY A 1 207 ? -27.624 4.574 28.415 1.00 93.62 207 GLY A CA 1
ATOM 1648 C C . GLY A 1 207 ? -26.827 4.377 27.125 1.00 93.62 207 GLY A C 1
ATOM 1649 O O . GLY A 1 207 ? -26.358 5.353 26.542 1.00 93.62 207 GLY A O 1
ATOM 1650 N N . ILE A 1 208 ? -26.740 3.142 26.619 1.00 93.62 208 ILE A N 1
ATOM 1651 C CA . ILE A 1 208 ? -26.089 2.842 25.333 1.00 93.62 208 ILE A CA 1
ATOM 1652 C C . ILE A 1 208 ? -26.785 3.589 24.190 1.00 93.62 208 ILE A C 1
ATOM 1654 O O . ILE A 1 208 ? -26.103 4.209 23.378 1.00 93.62 208 ILE A O 1
ATOM 1658 N N . ALA A 1 209 ? -28.121 3.570 24.128 1.00 93.31 209 ALA A N 1
ATOM 1659 C CA . ALA A 1 209 ? -28.871 4.248 23.071 1.00 93.31 209 ALA A CA 1
ATOM 1660 C C . ALA A 1 209 ? -28.583 5.760 23.044 1.00 93.31 209 ALA A C 1
ATOM 1662 O O . ALA A 1 209 ? -28.284 6.313 21.985 1.00 93.31 209 ALA A O 1
ATOM 1663 N N . LEU A 1 210 ? -28.591 6.419 24.207 1.00 92.56 210 LEU A N 1
ATOM 1664 C CA . LEU A 1 210 ? -28.241 7.837 24.331 1.00 92.56 210 LEU A CA 1
ATOM 1665 C C . LEU A 1 210 ? -26.772 8.098 23.978 1.00 92.56 210 LEU A C 1
ATOM 1667 O O . LEU A 1 210 ? -26.477 9.060 23.270 1.00 92.56 210 LEU A O 1
ATOM 1671 N N . GLY A 1 211 ? -25.864 7.221 24.410 1.00 90.00 211 GLY A N 1
ATOM 1672 C CA . GLY A 1 211 ? -24.441 7.291 24.090 1.00 90.00 211 GLY A CA 1
ATOM 1673 C C . GLY A 1 211 ? -24.153 7.189 22.589 1.00 90.00 211 GLY A C 1
ATOM 1674 O O . GLY A 1 211 ? -23.380 7.981 22.047 1.00 90.00 211 GLY A O 1
ATOM 1675 N N . VAL A 1 212 ? -24.828 6.269 21.892 1.00 90.19 212 VAL A N 1
ATOM 1676 C CA . VAL A 1 212 ? -24.764 6.134 20.428 1.00 90.19 212 VAL A CA 1
ATOM 1677 C C . VAL A 1 212 ? -25.349 7.371 19.746 1.00 90.19 212 VAL A C 1
ATOM 1679 O O . VAL A 1 212 ? -24.716 7.915 18.843 1.00 90.19 212 VAL A O 1
ATOM 1682 N N . CYS A 1 213 ? -26.517 7.856 20.181 1.00 88.06 213 CYS A N 1
ATOM 1683 C CA . CYS A 1 213 ? -27.131 9.071 19.636 1.00 88.06 213 CYS A CA 1
ATOM 1684 C C . CYS A 1 213 ? -26.222 10.296 19.789 1.00 88.06 213 CYS A C 1
ATOM 1686 O O . CYS A 1 213 ? -26.071 11.063 18.841 1.00 88.06 213 CYS A O 1
ATOM 1688 N N . PHE A 1 214 ? -25.575 10.455 20.946 1.00 86.44 214 PHE A N 1
ATOM 1689 C CA . PHE A 1 214 ? -24.590 11.509 21.175 1.00 86.44 214 PHE A CA 1
ATOM 1690 C C . PHE A 1 214 ? -23.389 11.358 20.233 1.00 86.44 214 PHE A C 1
ATOM 1692 O O . PHE A 1 214 ? -23.037 12.301 19.528 1.00 86.44 214 PHE A O 1
ATOM 1699 N N . GLY A 1 215 ? -22.814 10.155 20.149 1.00 81.12 215 GLY A N 1
ATOM 1700 C CA . GLY A 1 215 ? -21.674 9.864 19.281 1.00 81.12 215 GLY A CA 1
ATOM 1701 C C . GLY A 1 215 ? -21.953 10.113 17.793 1.00 81.12 215 GLY A C 1
ATOM 1702 O O . GLY A 1 215 ? -21.122 10.679 17.083 1.00 81.12 215 GLY A O 1
ATOM 1703 N N . LEU A 1 216 ? -23.145 9.737 17.320 1.00 80.56 216 LEU A N 1
ATOM 1704 C CA . LEU A 1 216 ? -23.591 9.960 15.942 1.00 80.56 216 LEU A CA 1
ATOM 1705 C C . LEU A 1 216 ? -24.040 11.404 15.677 1.00 80.56 216 LEU A C 1
ATOM 1707 O O . LEU A 1 216 ? -23.931 11.863 14.542 1.00 80.56 216 LEU A O 1
ATOM 1711 N N . GLY A 1 217 ? -24.520 12.131 16.690 1.00 75.00 217 GLY A N 1
ATOM 1712 C CA . GLY A 1 217 ? -24.975 13.521 16.567 1.00 75.00 217 GLY A CA 1
ATOM 1713 C C . GLY A 1 217 ? -23.875 14.494 16.133 1.00 75.00 217 GLY A C 1
ATOM 1714 O O . GLY A 1 217 ? -24.162 15.496 15.481 1.00 75.00 217 GLY A O 1
ATOM 1715 N N . PHE A 1 218 ? -22.610 14.162 16.404 1.00 70.25 218 PHE A N 1
ATOM 1716 C CA . PHE A 1 218 ? -21.444 14.922 15.942 1.00 70.25 218 PHE A CA 1
ATOM 1717 C C . PHE A 1 218 ? -20.970 14.564 14.529 1.00 70.25 218 PHE A C 1
ATOM 1719 O O . PHE A 1 218 ? -20.017 15.177 14.041 1.00 70.25 218 PHE A O 1
ATOM 1726 N N . LYS A 1 219 ? -21.636 13.626 13.839 1.00 61.03 219 LYS A N 1
ATOM 1727 C CA . LYS A 1 219 ? -21.304 13.264 12.458 1.00 61.03 219 LYS A CA 1
ATOM 1728 C C . LYS A 1 219 ? -21.483 14.483 11.554 1.00 61.03 219 LYS A C 1
ATOM 1730 O O . LYS A 1 219 ? -22.600 14.822 11.156 1.00 61.03 219 LYS A O 1
ATOM 1735 N N . ARG A 1 220 ? -20.373 15.146 11.210 1.00 57.19 220 ARG A N 1
ATOM 1736 C CA . ARG A 1 220 ? -20.361 16.221 10.211 1.00 57.19 220 ARG A CA 1
ATOM 1737 C C . ARG A 1 220 ? -20.944 15.657 8.916 1.00 57.19 220 ARG A C 1
ATOM 1739 O O . ARG A 1 220 ? -20.442 14.670 8.380 1.00 57.19 220 ARG A O 1
ATOM 1746 N N . ARG A 1 221 ? -22.036 16.252 8.425 1.00 51.34 221 ARG A N 1
ATOM 1747 C CA . ARG A 1 221 ? -22.520 15.948 7.073 1.00 51.34 221 ARG A CA 1
ATOM 1748 C C . ARG A 1 221 ? -21.401 16.322 6.098 1.00 51.34 221 ARG A C 1
ATOM 1750 O O . ARG A 1 221 ? -20.866 17.425 6.241 1.00 51.34 221 ARG A O 1
ATOM 1757 N N . PRO A 1 222 ? -21.044 15.459 5.131 1.00 48.31 222 PRO A N 1
ATOM 1758 C CA . PRO A 1 222 ? -20.129 15.874 4.082 1.00 48.31 222 PRO A CA 1
ATOM 1759 C C . PRO A 1 222 ? -20.717 17.114 3.393 1.00 48.31 222 PRO A C 1
ATOM 1761 O O . PRO A 1 222 ? -21.948 17.209 3.265 1.00 48.31 222 PRO A O 1
ATOM 1764 N N . PRO A 1 223 ? -19.883 18.089 2.989 1.00 41.84 223 PRO A N 1
ATOM 1765 C CA . PRO A 1 2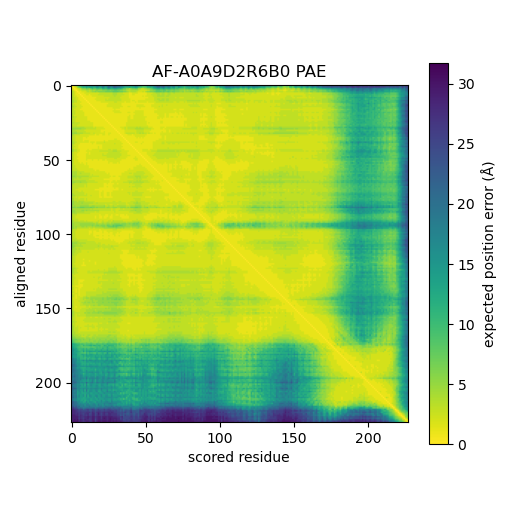23 ? -20.365 19.196 2.183 1.00 41.84 223 PRO A CA 1
ATOM 1766 C C . PRO A 1 223 ? -21.052 18.603 0.952 1.00 41.84 223 PRO A C 1
ATOM 1768 O O . PRO A 1 223 ? -20.503 17.717 0.297 1.00 41.84 223 PRO A O 1
ATOM 1771 N N . LYS A 1 224 ? -22.282 19.046 0.669 1.00 39.25 224 LYS A N 1
ATOM 1772 C CA . LYS A 1 224 ? -22.946 18.702 -0.589 1.00 39.25 224 LYS A CA 1
ATOM 1773 C C . LYS A 1 224 ? -21.999 19.130 -1.710 1.00 39.25 224 LYS A C 1
ATOM 1775 O O . LYS A 1 224 ? -21.659 20.309 -1.776 1.00 39.25 224 LYS A O 1
ATOM 1780 N N . SER A 1 225 ? -21.565 18.189 -2.544 1.00 42.78 225 SER A N 1
ATOM 1781 C CA . SER A 1 225 ? -20.929 18.507 -3.820 1.00 42.78 225 SER A CA 1
ATOM 1782 C C . SER A 1 225 ? -21.889 19.425 -4.574 1.00 42.78 225 SER A C 1
ATOM 1784 O O . SER A 1 225 ? -23.022 19.030 -4.862 1.00 42.78 225 SER A O 1
ATOM 1786 N N . GLY A 1 226 ? -21.480 20.681 -4.752 1.00 44.47 226 GLY A N 1
ATOM 1787 C CA . GLY A 1 226 ? -22.249 21.684 -5.474 1.00 44.47 226 GLY A CA 1
ATOM 1788 C C . GLY A 1 226 ? -22.515 21.230 -6.906 1.00 44.47 226 GLY A C 1
ATOM 1789 O O . GLY A 1 226 ? -21.695 20.522 -7.490 1.00 44.47 226 GLY A O 1
ATOM 1790 N N . GLN A 1 227 ? -23.696 21.613 -7.389 1.00 35.25 227 GLN A N 1
ATOM 1791 C CA . GLN A 1 227 ? -24.091 21.613 -8.798 1.00 35.25 227 GLN A CA 1
ATOM 1792 C C . GLN A 1 227 ? -23.073 22.343 -9.674 1.00 35.25 227 GLN A C 1
ATOM 1794 O O . GLN A 1 227 ? -22.454 23.305 -9.162 1.00 35.25 227 GLN A O 1
#

pLDDT: mean 93.43, std 10.75, range [35.25, 98.88]

Radius of gyration: 22.6 Å; Cα contacts (8 Å, |Δi|>4): 334; chains: 1; bounding box: 53×39×66 Å

Foldseek 3Di:
DAFQDWAWADPCLVVVQVVVVVLVCVLCPPQWPDKDFFDQNLAPGFTGRQETEMETEGQDLVCVVVSVVVCVVVAWDWDQCVPNPQWTWIWHDVSSTNYIYTYHYVVPVVVVQLRVLLRVLCNVCVPLSVVLRVQLNVLSVVCGPPVVSSCVSCVVVSVVSSVVSSVVVVLVVVLVVLLVVLQVQLQVQLCVVCVVVVNSPVSSVRSNVRSNCRSCVPPPDPPPPDD

Nearest PDB structures (foldseek):
  2nrk-assembly1_A-2  TM=9.945E-01  e=7.840E-19  Enterococcus faecalis V583
  4e80-assembly1_A  TM=5.660E-01  e=3.592E-03  Schizosaccharomyces pombe 972h-
  6ywp-assembly2_B  TM=5.503E-01  e=4.276E-03  Thermothielavioides terrestris NRRL 8126
  4fo6-assembly1_A  TM=5.369E-01  e=8.594E-03  Homo sapiens
  1dhy-assembly1_A  TM=3.312E-01  e=1.354E+00  Pseudomonas sp.

Secondary structure (DSSP, 8-state):
------B---THHHHHHHHHHHHHHHHHGGGEEEEEEESGGGSTT--B-S-EEEEEEES-GGGTGGGHHHHHHTTEEE-TTTTSTTEEEEEESTTS--EEEEEEETT-HHHHHHHHHHHHHHHH-HHHHHHHHHHHHHHHHH-TT-HHHHHHTTHHHHHHHHHHHHHHHHHHHHHHHHHHHHHHHHHHHHHHHHHHTT-HHHHHHHHHHHHHHHHHHT-PPPPP---

Organism: NCBI:txid2838689

Solvent-accessible surface area (backbone atoms only — not comparable to full-atom values): 11914 Å² total; per-residue (Å²): 135,60,74,48,58,59,42,72,54,58,78,62,47,57,55,53,45,56,58,48,50,53,55,51,46,62,72,48,43,90,44,46,76,49,75,41,75,26,56,53,54,57,28,89,78,28,40,24,53,82,38,46,33,35,34,41,30,21,75,55,59,83,67,52,67,78,45,44,66,63,42,41,74,74,50,33,49,80,52,47,40,76,94,39,89,78,34,39,34,32,42,23,47,84,85,64,52,42,39,36,37,47,34,35,26,58,89,47,45,69,71,54,45,54,47,52,24,38,38,56,38,40,64,73,32,64,67,62,32,48,54,54,28,51,52,48,44,54,35,25,72,73,24,36,70,37,69,61,61,38,50,59,76,42,44,69,61,50,54,52,47,39,54,53,16,46,54,51,46,53,53,50,52,52,47,52,50,44,28,51,50,21,32,52,53,11,40,53,52,6,46,53,50,5,70,73,67,79,40,46,70,62,29,28,54,52,18,34,52,52,10,42,51,55,20,56,68,68,60,77,74,74,80,76,80,75,130

Mean predicted aligned error: 6.52 Å

=== Feature glossary ===
Feature key, reading from the visual/contextual features back to the raw sequence:

Rendered structure images. Six rendered views show the 3D structure from the faces of a cube — i.e. along ±x, ±y, ±z. Rendering representation is drawn randomly per protein from cartoon (secondary-structure ribbons), sticks (backbone bonds), or molecular surface; coloring is either N→C rainbow (blue at the N-terminus through red at the C-terminus) or one color per chain.

Contact-map, Ramachandran, and PAE plots. The contact map is a binary N×N matrix image: pixel (i, j) is dark where Cα_i and Cα_j are within 8 Å and |i−j|>4. Because the |i−j|>4 filter removes local helical contacts, off-diagonal stripes parallel to the main diagonal indicate parallel β-she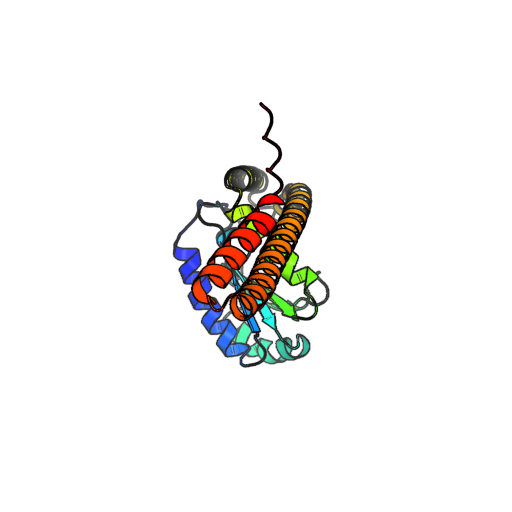ets; stripes perpendicular to it indicate antiparallel β-sheets. The Ramachandran plot scatters every residue's (φ, ψ) pair against the sterically allowed regions. The PAE heatmap renders the predicted-aligned-error matrix.

InterPro / GO / CATH / organism. Database cross-references. InterPro integrates a dozen domain/family signature databases into unified entries with residue-range hits. GO terms attach function/process/location labels with evidence codes. CATH codes position the fold in a four-level structural taxonomy. Organism is the NCBI-taxonomy species name.

Nearest PDB structures. The Foldseek neighbor list gives the closest experimentally determined structures in the PDB, ranked by structural alignment. TM-score near 1 means near-identical fold; near 0.3 means only rough topology match. This is how one finds what a novel AlphaFold prediction most resembles in the solved-structure universe.

Predicted aligned error. PAE(i, j) answers: if I align the predicted and true structures on residue i, how far off (in Å) do I expect residue j to be? A block-diagonal PAE matrix with low values on the blocks and high values off-diagonal is the signature of a multi-domain protein with confidently predicted domains but uncertain inter-domain orientation.

Solvent-accessible surface area. Accessible surface area quantifies burial. A residue with SASA near zero is packed into the hydrophobic core; one with SASA >100 Å² sits on the surface. Computed here via the Shrake–Rupley numerical algorithm with a 1.4 Å probe.

B-factor. B-factor (Debye–Waller factor) reflects atomic displacement in the crystal lattice. It is an experimental observable (units Å²), not a prediction; low values mean the atom is pinned down, high values mean it moves or is heterogeneous across the crystal.

pLDDT. For AlphaFold models, the B-factor field carries pLDDT — the model's own estimate of local accuracy on a 0–100 scale. Regions with pLDDT<50 should be treated as essentially unmodeled; they often correspond to intrinsically disordered segments.

Backbone torsions (φ/ψ). φ (phi) and ψ (psi) are the two rotatable backbone dihedrals per residue: φ is the C(i-1)–N–Cα–C torsion, ψ is the N–Cα–C–N(i+1) torsion, both in degrees on (−180°, 180°]. α-helical residues cluster near (−60°, −45°); β-strand residues near (−120°, +130°). A Ramachandran plot is simply a scatter of (φ, ψ) for every residue.

Radius of gyration, Cα contacts, bounding box. Radius of gyration (Rg) is the root-mean-square distance of Cα atoms from their centroid — a single number for overall size and compactness. A globular domain of N residues has Rg ≈ 2.2·N^0.38 Å; an extended or disordered chain has a much larger Rg. The Cα contact count is the number of residue pairs whose Cα atoms are within 8 Å and are more than four positions apart in sequence — a standard proxy for tertiary packing density. The bounding box is the smallest axis-aligned box enclosing all Cα atoms.

Secondary structure (3-state, P-SEA). Three-state secondary structure (P-SEA) collapses the eight DSSP classes into helix (a), strand (b), and coil (c). P-SEA assigns these from Cα geometry alone — distances and angles — without requiring backbone oxygens, so it works on any Cα trace.

Secondary structure (8-state, DSSP). DSSP 8-state secondary structure assigns each residue one of H (α-helix), G (3₁₀-helix), I (π-helix), E (extended β-strand), B (isolated β-bridge), T (hydrogen-bonded turn), S (bend), or '-' (coil). The assignment is computed from backbone hydrogen-bond geometry via the Kabsch–Sander algorithm.

Foldseek 3Di. A 3Di character summarizes, for each residue, the relative orientation of the Cα frame of its nearest spatial neighbor. Because it encodes fold topology rather than chemistry, 3Di alignments detect remote structural similarity that sequence alignment misses.

mmCIF coordinates. The mmCIF block holds the 3D Cartesian coordinates of each backbone atom (N, Cα, C, O) in ångströms. mmCIF is the PDB's canonical archive format — a tagged-loop text representation of the atomic model.

Sequence. Sequence gives the chain of amino acids in standard one-letter code (A=alanine, C=cysteine, …, Y=tyrosine), read N→C. It is the only feature that is directly encoded by the gene; all structural features are derived from the folded form of this sequence.